Protein AF-A0A1H3H3Q0-F1 (afdb_monomer)

Structure (mmCIF, N/CA/C/O backbone):
data_AF-A0A1H3H3Q0-F1
#
_entry.id   AF-A0A1H3H3Q0-F1
#
loop_
_atom_site.group_PDB
_atom_site.id
_atom_site.type_symbol
_atom_site.label_atom_id
_atom_site.label_alt_id
_atom_site.label_comp_id
_atom_site.label_asym_id
_atom_site.label_entity_id
_atom_site.label_seq_id
_atom_site.pdbx_PDB_ins_code
_atom_site.Cartn_x
_atom_site.Cartn_y
_atom_site.Cartn_z
_atom_s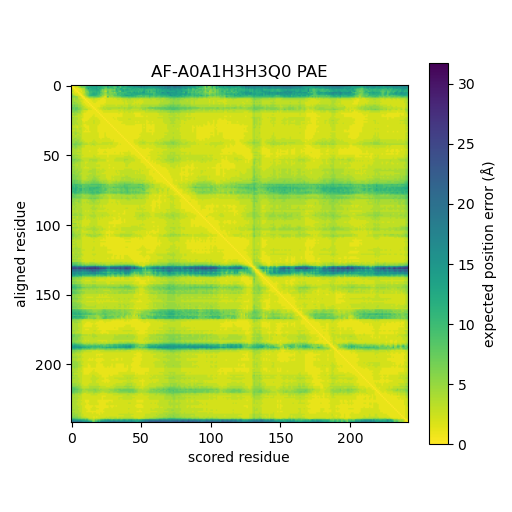ite.occupancy
_atom_site.B_iso_or_equiv
_atom_site.auth_seq_id
_atom_site.auth_comp_id
_atom_site.auth_asym_id
_atom_site.auth_atom_id
_atom_site.pdbx_PDB_model_num
ATOM 1 N N . MET A 1 1 ? 17.854 -5.854 5.608 1.00 72.75 1 MET A N 1
ATOM 2 C CA . MET A 1 1 ? 17.873 -4.456 5.147 1.00 72.75 1 MET A CA 1
ATOM 3 C C . MET A 1 1 ? 19.280 -3.949 4.905 1.00 72.75 1 MET A C 1
ATOM 5 O O . MET A 1 1 ? 20.058 -3.763 5.839 1.00 72.75 1 MET A O 1
ATOM 9 N N . ASN A 1 2 ? 19.584 -3.770 3.626 1.00 76.00 2 ASN A N 1
ATOM 10 C CA . ASN A 1 2 ? 20.819 -3.276 3.040 1.00 76.00 2 ASN A CA 1
ATOM 11 C C . ASN A 1 2 ? 21.152 -1.857 3.534 1.00 76.00 2 ASN A C 1
ATOM 13 O O . ASN A 1 2 ? 20.264 -1.023 3.710 1.00 76.00 2 ASN A O 1
ATOM 17 N N . GLU A 1 3 ? 22.440 -1.571 3.724 1.00 69.38 3 GLU A N 1
ATOM 18 C CA . GLU A 1 3 ? 22.954 -0.273 4.182 1.00 69.38 3 GLU A CA 1
ATOM 19 C C . GLU A 1 3 ? 22.546 0.900 3.277 1.00 69.38 3 GLU A C 1
ATOM 21 O O . GLU A 1 3 ? 22.277 1.989 3.775 1.00 69.38 3 GLU A O 1
ATOM 26 N N . ALA A 1 4 ? 22.420 0.687 1.963 1.00 68.00 4 ALA A N 1
ATOM 27 C CA . ALA A 1 4 ? 21.954 1.731 1.045 1.00 68.00 4 ALA A CA 1
ATOM 28 C C . ALA A 1 4 ? 20.485 2.123 1.296 1.00 68.00 4 ALA A C 1
ATOM 30 O O . ALA A 1 4 ? 20.134 3.300 1.212 1.00 68.00 4 ALA A O 1
ATOM 31 N N . ILE A 1 5 ? 19.639 1.148 1.646 1.00 75.75 5 ILE A N 1
ATOM 32 C CA . ILE A 1 5 ? 18.235 1.387 2.007 1.00 75.75 5 ILE A CA 1
ATOM 33 C C . ILE A 1 5 ? 18.179 2.090 3.360 1.00 75.75 5 ILE A C 1
ATOM 35 O O . ILE A 1 5 ? 17.563 3.141 3.464 1.00 75.75 5 ILE A O 1
ATOM 39 N N . LYS A 1 6 ? 18.913 1.598 4.366 1.00 72.75 6 LYS A N 1
ATOM 40 C CA . LYS A 1 6 ? 18.998 2.255 5.684 1.00 72.75 6 LYS A CA 1
ATOM 41 C C . LYS A 1 6 ? 19.475 3.709 5.610 1.00 72.75 6 LYS A C 1
ATOM 43 O O . LYS A 1 6 ? 19.093 4.518 6.443 1.00 72.75 6 LYS A O 1
ATOM 48 N N . ALA A 1 7 ? 20.330 4.037 4.640 1.00 71.69 7 ALA A N 1
ATOM 49 C CA . ALA A 1 7 ? 20.834 5.393 4.442 1.00 71.69 7 ALA A CA 1
ATOM 50 C C . ALA A 1 7 ? 19.861 6.317 3.686 1.00 71.69 7 ALA A C 1
ATOM 52 O O . ALA A 1 7 ? 20.045 7.532 3.716 1.00 71.69 7 ALA A O 1
ATOM 53 N N . SER A 1 8 ? 18.869 5.763 2.982 1.00 78.19 8 SER A N 1
ATOM 54 C CA . SER A 1 8 ? 17.932 6.516 2.134 1.00 78.19 8 SER A CA 1
ATOM 55 C C . SER A 1 8 ? 16.473 6.433 2.582 1.00 78.19 8 SER A C 1
ATOM 57 O O . SER A 1 8 ? 15.643 7.139 2.018 1.00 78.19 8 SER A O 1
ATOM 59 N N . GLN A 1 9 ? 16.164 5.596 3.572 1.00 87.94 9 GLN A N 1
ATOM 60 C CA . GLN A 1 9 ? 14.830 5.369 4.114 1.00 87.94 9 GLN A CA 1
ATOM 61 C C . GLN A 1 9 ? 14.886 5.340 5.635 1.00 87.94 9 GLN A C 1
ATOM 63 O O . GLN A 1 9 ? 15.624 4.537 6.215 1.00 87.94 9 GLN A O 1
ATOM 68 N N . HIS A 1 10 ? 14.062 6.162 6.276 1.00 93.12 10 HIS A N 1
ATOM 69 C CA . HIS A 1 10 ? 13.761 6.000 7.691 1.00 93.12 10 HIS A CA 1
ATOM 70 C C . HIS A 1 10 ? 12.611 5.015 7.828 1.00 93.12 10 HIS A C 1
ATOM 72 O O . HIS A 1 10 ? 11.573 5.153 7.183 1.00 93.12 10 HIS A O 1
ATOM 78 N N . ILE A 1 11 ? 12.831 4.000 8.656 1.00 94.19 11 ILE A N 1
ATOM 79 C CA . ILE A 1 11 ? 11.862 2.951 8.930 1.00 94.19 11 ILE A CA 1
ATOM 80 C C . ILE A 1 11 ? 11.709 2.844 10.435 1.00 94.19 11 ILE A C 1
ATOM 82 O O . ILE A 1 11 ? 12.682 2.561 11.139 1.00 94.19 11 ILE A O 1
ATOM 86 N N . ASP A 1 12 ? 10.477 3.010 10.894 1.00 96.06 12 ASP A N 1
ATOM 87 C CA . ASP A 1 12 ? 10.095 2.844 12.286 1.00 96.06 12 ASP A CA 1
ATOM 88 C C . ASP A 1 12 ? 9.168 1.639 12.405 1.00 96.06 12 ASP A C 1
ATOM 90 O O . ASP A 1 12 ? 8.209 1.484 11.650 1.00 96.06 12 ASP A O 1
ATOM 94 N N . VAL A 1 13 ? 9.471 0.748 13.348 1.00 96.25 13 VAL A N 1
ATOM 95 C CA . VAL A 1 13 ? 8.660 -0.444 13.605 1.00 96.25 13 VAL A CA 1
ATOM 96 C C . VAL A 1 13 ? 8.112 -0.359 15.017 1.00 96.25 13 VAL A C 1
ATOM 98 O O . VAL A 1 13 ? 8.860 -0.373 15.996 1.00 96.25 13 VAL A O 1
ATOM 101 N N . TYR A 1 14 ? 6.791 -0.313 15.112 1.00 96.75 14 TYR A N 1
ATOM 102 C CA . TYR A 1 14 ? 6.048 -0.283 16.358 1.00 96.75 14 TYR A CA 1
ATOM 103 C C . TYR A 1 14 ? 5.426 -1.650 16.613 1.00 96.75 14 TYR A C 1
ATOM 105 O O . TYR A 1 14 ? 4.973 -2.341 15.698 1.00 96.75 14 TYR A O 1
ATOM 113 N N . ASN A 1 15 ? 5.370 -2.029 17.886 1.00 95.62 15 ASN A N 1
ATOM 114 C CA . ASN A 1 15 ? 4.563 -3.149 18.337 1.00 95.62 15 ASN A CA 1
ATOM 115 C C . ASN A 1 15 ? 3.490 -2.615 19.282 1.00 95.62 15 ASN A C 1
ATOM 117 O O . ASN A 1 15 ? 3.795 -2.231 20.411 1.00 95.62 15 ASN A O 1
ATOM 121 N N . ILE A 1 16 ? 2.247 -2.581 18.808 1.00 93.88 16 ILE A N 1
ATOM 122 C CA . ILE A 1 16 ? 1.102 -2.114 19.587 1.00 93.88 16 ILE A CA 1
ATOM 123 C C . ILE A 1 16 ? 0.229 -3.322 19.903 1.00 93.88 16 ILE A C 1
ATOM 125 O O . ILE A 1 16 ? -0.393 -3.898 19.014 1.00 93.88 16 ILE A O 1
ATOM 129 N N . LEU A 1 17 ? 0.213 -3.738 21.173 1.00 91.19 17 LEU A N 1
ATOM 130 C CA . LEU A 1 17 ? -0.564 -4.893 21.650 1.00 91.19 17 LEU A CA 1
ATOM 131 C C . LEU A 1 17 ? -0.333 -6.179 20.828 1.00 91.19 17 LEU A C 1
ATOM 133 O O . LEU A 1 17 ? -1.251 -6.960 20.588 1.00 91.19 17 LEU A O 1
ATOM 137 N N . GLY A 1 18 ? 0.905 -6.409 20.383 1.00 91.12 18 GLY A N 1
ATOM 138 C CA . GLY A 1 18 ? 1.275 -7.562 19.560 1.00 91.12 18 GLY A CA 1
ATOM 139 C C . GLY A 1 18 ? 1.086 -7.355 18.055 1.00 91.12 18 GLY A C 1
ATOM 140 O O . GLY A 1 18 ? 1.519 -8.210 17.283 1.00 91.12 18 GLY A O 1
ATOM 141 N N . LYS A 1 19 ? 0.488 -6.240 17.614 1.00 95.44 19 LYS A N 1
ATOM 142 C CA . LYS A 1 19 ? 0.394 -5.871 16.196 1.00 95.44 19 LYS A CA 1
ATOM 143 C C . LYS A 1 19 ? 1.679 -5.186 15.744 1.00 95.44 19 LYS A C 1
ATOM 145 O O . LYS A 1 19 ? 2.071 -4.177 16.325 1.00 95.44 19 LYS A O 1
ATOM 150 N N . SER A 1 20 ? 2.305 -5.715 14.694 1.00 97.56 20 SER A N 1
ATOM 151 C CA . SER A 1 20 ? 3.424 -5.044 14.026 1.00 97.56 20 SER A CA 1
ATOM 152 C C . SER A 1 20 ? 2.899 -3.946 13.104 1.00 97.56 20 SER A C 1
ATOM 154 O O . SER A 1 20 ? 2.075 -4.230 12.230 1.00 97.56 20 SER A O 1
ATOM 156 N N . ILE A 1 21 ? 3.392 -2.723 13.294 1.00 98.62 21 ILE A N 1
ATOM 157 C CA . ILE A 1 21 ? 3.105 -1.557 12.453 1.00 98.62 21 ILE A CA 1
ATOM 158 C C . ILE A 1 21 ? 4.442 -1.024 11.949 1.00 98.62 21 ILE A C 1
ATOM 160 O O . ILE A 1 21 ? 5.310 -0.688 12.752 1.00 98.62 21 ILE A O 1
ATOM 164 N N . SER A 1 22 ? 4.640 -0.997 10.636 1.00 98.50 22 SER A N 1
ATOM 165 C CA . SER A 1 22 ? 5.885 -0.531 10.011 1.00 98.50 22 SER A CA 1
ATOM 166 C C . SER A 1 22 ? 5.628 0.747 9.228 1.00 98.50 22 SER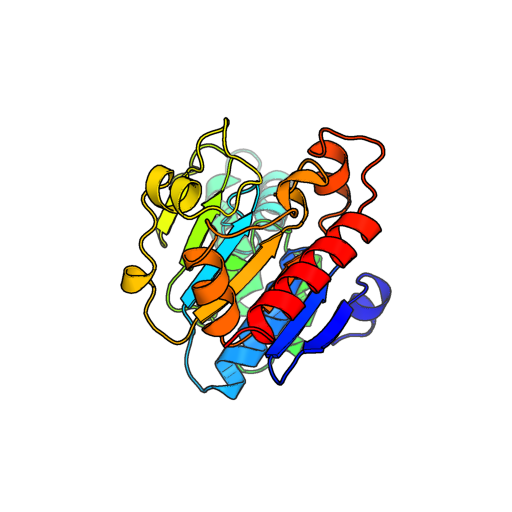 A C 1
ATOM 168 O O . SER A 1 22 ? 4.788 0.753 8.333 1.00 98.50 22 SER A O 1
ATOM 170 N N . VAL A 1 23 ? 6.337 1.816 9.578 1.00 98.56 23 VAL A N 1
ATOM 171 C CA . VAL A 1 23 ? 6.229 3.138 8.957 1.00 98.56 23 VAL A CA 1
ATOM 172 C C . VAL A 1 23 ? 7.493 3.404 8.146 1.00 98.56 23 VAL A C 1
ATOM 174 O O . VAL A 1 23 ? 8.594 3.207 8.660 1.00 98.56 23 VAL A O 1
ATOM 177 N N . MET A 1 24 ? 7.353 3.837 6.894 1.00 97.44 24 MET A N 1
ATOM 178 C CA . MET A 1 24 ? 8.476 4.107 5.986 1.00 97.44 24 MET A CA 1
ATOM 179 C C . MET A 1 24 ? 8.306 5.413 5.210 1.00 97.44 24 MET A C 1
ATOM 181 O O . MET A 1 24 ? 7.190 5.880 4.995 1.00 97.44 24 MET A O 1
ATOM 185 N N . ASP A 1 25 ? 9.423 5.994 4.771 1.00 97.06 25 ASP A N 1
ATOM 186 C CA . ASP A 1 25 ? 9.415 7.256 4.023 1.00 97.06 25 ASP A CA 1
ATOM 187 C C . ASP A 1 25 ? 8.768 7.124 2.636 1.00 97.06 25 ASP A C 1
ATOM 189 O O . ASP A 1 25 ? 7.884 7.910 2.298 1.00 97.06 25 ASP A O 1
ATOM 193 N N . GLU A 1 26 ? 9.203 6.143 1.842 1.00 96.25 26 GLU A N 1
ATOM 194 C CA . GLU A 1 26 ? 8.740 5.925 0.468 1.00 96.25 26 GLU A CA 1
ATOM 195 C C . GLU A 1 26 ? 7.937 4.619 0.375 1.00 96.25 26 GLU A C 1
ATOM 197 O O . GLU A 1 26 ? 8.384 3.556 0.822 1.00 96.25 26 GLU A O 1
ATOM 202 N N . HIS A 1 27 ? 6.747 4.695 -0.221 1.00 97.44 27 HIS A N 1
ATOM 203 C CA . HIS A 1 27 ? 5.752 3.619 -0.211 1.00 97.44 27 HIS A CA 1
ATOM 204 C C . HIS A 1 27 ? 6.231 2.316 -0.840 1.00 97.44 27 HIS A C 1
ATOM 206 O O . HIS A 1 27 ? 5.906 1.232 -0.353 1.00 97.44 27 HIS A O 1
ATOM 212 N N . GLN A 1 28 ? 7.107 2.397 -1.843 1.00 96.94 28 GLN A N 1
ATOM 213 C CA . GLN A 1 28 ? 7.684 1.217 -2.484 1.00 96.94 28 GLN A CA 1
ATOM 214 C C . GLN A 1 28 ? 8.300 0.225 -1.486 1.00 96.94 28 GLN A C 1
ATOM 216 O O . GLN A 1 28 ? 8.254 -0.981 -1.714 1.00 96.94 28 GLN A O 1
ATOM 221 N N . TYR A 1 29 ? 8.851 0.690 -0.358 1.00 97.19 29 TYR A N 1
ATOM 222 C CA . TYR A 1 29 ? 9.502 -0.174 0.634 1.00 97.19 29 TYR A CA 1
ATOM 223 C C . TYR A 1 29 ? 8.533 -0.999 1.489 1.00 97.19 29 TYR A C 1
ATOM 225 O O . TYR A 1 29 ? 8.980 -1.946 2.144 1.00 97.19 29 TYR A O 1
ATOM 233 N N . ALA A 1 30 ? 7.225 -0.740 1.413 1.00 98.19 30 ALA A N 1
ATOM 234 C CA . ALA A 1 30 ? 6.191 -1.557 2.051 1.00 98.19 30 ALA A CA 1
ATOM 235 C C . ALA A 1 30 ? 6.291 -3.039 1.646 1.00 98.19 30 ALA A C 1
ATOM 237 O O . ALA A 1 30 ? 6.127 -3.935 2.479 1.00 98.19 30 ALA A O 1
ATOM 238 N N . ILE A 1 31 ? 6.688 -3.307 0.394 1.00 98.50 31 ILE A N 1
ATOM 239 C CA . ILE A 1 31 ? 6.859 -4.663 -0.146 1.00 98.50 31 ILE A CA 1
ATOM 240 C C . ILE A 1 31 ? 7.821 -5.537 0.666 1.00 98.50 31 ILE A C 1
ATOM 242 O O . ILE A 1 31 ? 7.644 -6.755 0.707 1.00 98.50 31 ILE A O 1
ATOM 246 N N . LEU A 1 32 ? 8.816 -4.950 1.342 1.00 97.56 32 LEU A N 1
ATOM 247 C CA . LEU A 1 32 ? 9.748 -5.705 2.185 1.00 97.56 32 LEU A CA 1
ATOM 248 C C . LEU A 1 32 ? 9.024 -6.341 3.379 1.00 97.56 32 LEU A C 1
ATOM 250 O O . LEU A 1 32 ? 9.296 -7.490 3.730 1.00 97.56 32 LEU A O 1
ATOM 254 N N . PHE A 1 33 ? 8.064 -5.623 3.963 1.00 98.19 33 PHE A N 1
ATOM 255 C CA . PHE A 1 33 ? 7.254 -6.098 5.084 1.00 98.19 33 PHE A CA 1
ATOM 256 C C . PHE A 1 33 ? 6.176 -7.074 4.628 1.00 98.19 33 PHE A C 1
ATOM 258 O O . PHE A 1 33 ? 5.910 -8.058 5.318 1.00 98.19 33 PHE A O 1
ATOM 265 N N . TRP A 1 34 ? 5.597 -6.852 3.448 1.00 98.62 34 TRP A N 1
ATOM 266 C CA . TRP A 1 34 ? 4.631 -7.780 2.861 1.00 98.62 34 TRP A CA 1
ATOM 267 C C . TRP A 1 34 ? 5.285 -9.117 2.514 1.00 98.62 34 TRP A C 1
ATOM 269 O O . TRP A 1 34 ? 4.750 -10.178 2.837 1.00 98.62 34 TRP A O 1
ATOM 279 N N . GLY A 1 35 ? 6.478 -9.070 1.913 1.00 98.38 35 GLY A N 1
ATOM 280 C CA . GLY A 1 35 ? 7.284 -10.249 1.623 1.00 98.38 35 GLY A CA 1
ATOM 281 C C . GLY A 1 35 ? 7.670 -11.002 2.891 1.00 98.38 35 GLY A C 1
ATOM 282 O O . GLY A 1 35 ? 7.466 -12.212 2.957 1.00 98.38 35 GLY A O 1
ATOM 283 N N . ALA A 1 36 ? 8.143 -10.300 3.926 1.00 98.19 36 ALA A N 1
ATOM 284 C CA . ALA A 1 36 ? 8.438 -10.909 5.223 1.00 98.19 36 ALA A CA 1
ATOM 285 C C . ALA A 1 36 ? 7.206 -11.600 5.830 1.00 98.19 36 ALA A C 1
ATOM 287 O O . ALA A 1 36 ? 7.282 -12.774 6.184 1.00 98.19 36 ALA A O 1
ATOM 288 N N . ALA A 1 37 ? 6.051 -10.925 5.860 1.00 98.25 37 ALA A N 1
ATOM 289 C CA . ALA A 1 37 ? 4.811 -11.495 6.386 1.00 98.25 37 ALA A CA 1
ATOM 290 C C . ALA A 1 37 ? 4.368 -12.757 5.621 1.00 98.25 37 ALA A C 1
ATOM 292 O O . ALA A 1 37 ? 3.963 -13.746 6.234 1.00 98.25 37 ALA A O 1
ATOM 293 N N . ALA A 1 38 ? 4.474 -12.753 4.289 1.00 98.50 38 ALA A N 1
ATOM 294 C CA . ALA A 1 38 ? 4.131 -13.906 3.457 1.00 98.50 38 ALA A CA 1
ATOM 295 C C . ALA A 1 38 ? 5.074 -15.096 3.675 1.00 98.50 38 ALA A C 1
ATOM 297 O O . ALA A 1 38 ? 4.627 -16.248 3.710 1.00 98.50 38 ALA A O 1
ATOM 298 N N . LEU A 1 39 ? 6.373 -14.830 3.828 1.00 98.19 39 LEU A N 1
ATOM 299 C CA . LEU A 1 39 ? 7.380 -15.857 4.089 1.00 98.19 39 LEU A CA 1
ATOM 300 C C . LEU A 1 39 ? 7.220 -16.458 5.488 1.00 98.19 39 LEU A C 1
ATOM 302 O O . LEU A 1 39 ? 7.196 -17.683 5.609 1.00 98.19 39 LEU A O 1
ATOM 306 N N . ASP A 1 40 ? 7.025 -15.626 6.512 1.00 97.56 40 ASP A N 1
ATOM 307 C CA . ASP A 1 40 ? 6.810 -16.070 7.895 1.00 97.56 40 ASP A CA 1
ATOM 308 C C . ASP A 1 40 ? 5.548 -16.933 8.025 1.00 97.56 40 ASP A C 1
ATOM 310 O O . ASP A 1 40 ? 5.539 -17.940 8.737 1.00 97.56 40 ASP A O 1
ATOM 314 N N . LEU A 1 41 ? 4.481 -16.579 7.302 1.00 97.06 41 LEU A N 1
ATOM 315 C CA . LEU A 1 41 ? 3.235 -17.344 7.289 1.00 97.06 41 LEU A CA 1
ATOM 316 C C . LEU A 1 41 ? 3.288 -18.582 6.376 1.00 97.06 41 LEU A C 1
ATOM 318 O O . LEU A 1 41 ? 2.433 -19.466 6.476 1.00 97.06 41 LEU A O 1
ATOM 322 N N . GLY A 1 42 ? 4.263 -18.647 5.466 1.00 97.62 42 GLY A N 1
ATOM 323 C CA . GLY A 1 42 ? 4.411 -19.713 4.473 1.00 97.62 42 GLY A CA 1
ATOM 324 C C . GLY A 1 42 ? 3.361 -19.698 3.354 1.00 97.62 42 GLY A C 1
ATOM 325 O O . GLY A 1 42 ? 3.220 -20.690 2.636 1.00 97.62 42 GLY A O 1
ATOM 326 N N . LYS A 1 43 ? 2.604 -18.605 3.192 1.00 97.12 43 LYS A N 1
ATOM 327 C CA . LYS A 1 43 ? 1.585 -18.430 2.141 1.00 97.12 43 LYS A CA 1
ATOM 328 C C . LYS A 1 43 ? 1.377 -16.945 1.811 1.00 97.12 43 LYS A C 1
ATOM 330 O O . LYS A 1 43 ? 1.609 -16.110 2.683 1.00 97.12 43 LYS A O 1
ATOM 335 N N . PRO A 1 44 ? 0.926 -16.611 0.586 1.00 97.81 44 PRO A N 1
ATOM 336 C CA . PRO A 1 44 ? 0.582 -15.234 0.245 1.00 97.81 44 PRO A CA 1
ATOM 337 C C . PRO A 1 44 ? -0.585 -14.700 1.091 1.00 97.81 44 PRO A C 1
ATOM 339 O O . PRO A 1 44 ? -1.390 -15.480 1.613 1.00 97.81 44 PRO A O 1
ATOM 342 N N . LEU A 1 45 ? -0.666 -13.374 1.201 1.00 98.25 45 LEU A N 1
ATOM 343 C CA . LEU A 1 45 ? -1.738 -12.646 1.886 1.00 98.25 45 LEU A CA 1
ATOM 344 C C . LEU A 1 45 ? -2.566 -11.822 0.891 1.00 98.25 45 LEU A C 1
ATOM 346 O O . LEU A 1 45 ? -2.110 -11.532 -0.214 1.00 98.25 45 LEU A O 1
ATOM 350 N N . THR A 1 46 ? -3.762 -11.404 1.293 1.00 98.19 46 THR A N 1
ATOM 351 C CA . THR A 1 46 ? -4.489 -10.335 0.593 1.00 98.19 46 THR A CA 1
ATOM 352 C C . THR A 1 46 ? -3.984 -8.969 1.076 1.00 98.19 46 THR A C 1
ATOM 354 O O . THR A 1 46 ? -3.720 -8.801 2.264 1.00 98.19 46 THR A O 1
ATOM 357 N N . LEU A 1 47 ? -3.841 -7.981 0.196 1.00 98.62 47 LEU A N 1
ATOM 358 C CA . LEU A 1 47 ? -3.559 -6.593 0.590 1.00 98.62 47 LEU A CA 1
ATOM 359 C C . LEU A 1 47 ? -4.855 -5.778 0.603 1.00 98.62 47 LEU A C 1
ATOM 361 O O . LEU A 1 47 ? -5.628 -5.848 -0.344 1.00 98.62 47 LEU A O 1
ATOM 365 N N . ILE A 1 48 ? -5.080 -4.974 1.635 1.00 98.56 48 ILE A N 1
ATOM 366 C CA . ILE A 1 48 ? -6.000 -3.836 1.570 1.00 98.56 48 ILE A CA 1
ATOM 367 C C . ILE A 1 48 ? -5.135 -2.590 1.674 1.00 98.56 48 ILE A C 1
ATOM 369 O O . ILE A 1 48 ? -4.435 -2.447 2.673 1.00 98.56 48 ILE A O 1
ATOM 373 N N . SER A 1 49 ? -5.177 -1.716 0.675 1.00 98.06 49 SER A N 1
ATOM 374 C CA . SER A 1 49 ? -4.441 -0.451 0.694 1.00 98.06 49 SER A CA 1
ATOM 375 C C . SER A 1 49 ? -5.413 0.725 0.602 1.00 98.06 49 SER A C 1
ATOM 377 O O . SER A 1 49 ? -6.393 0.673 -0.149 1.00 98.06 49 SER A O 1
ATOM 379 N N . ILE A 1 50 ? -5.179 1.735 1.439 1.00 98.25 50 ILE A N 1
ATOM 380 C CA . ILE A 1 50 ? -5.913 3.001 1.487 1.00 98.25 50 ILE A CA 1
ATOM 381 C C . ILE A 1 50 ? -4.915 4.106 1.162 1.00 98.25 50 ILE A C 1
ATOM 383 O O . ILE A 1 50 ? -3.959 4.315 1.906 1.00 98.25 50 ILE A O 1
ATOM 387 N N . ASP A 1 51 ? -5.151 4.801 0.060 1.00 97.00 51 ASP A N 1
ATOM 388 C CA . ASP A 1 51 ? -4.177 5.707 -0.542 1.00 97.00 51 ASP A CA 1
ATOM 389 C C . ASP A 1 51 ? -4.911 6.767 -1.369 1.00 97.00 51 ASP A C 1
ATOM 391 O O . ASP A 1 51 ? -6.060 6.586 -1.773 1.00 97.00 51 ASP A O 1
ATOM 395 N N . TYR A 1 52 ? -4.288 7.900 -1.652 1.00 95.62 52 TYR A N 1
ATOM 396 C CA . TYR A 1 52 ? -4.801 8.793 -2.681 1.00 95.62 52 TYR A CA 1
ATOM 397 C C . TYR A 1 52 ? -4.632 8.203 -4.101 1.00 95.62 52 TYR A C 1
ATOM 399 O O . TYR A 1 52 ? -5.532 8.297 -4.952 1.00 95.62 52 TYR A O 1
ATOM 407 N N . HIS A 1 53 ? -3.488 7.578 -4.360 1.00 94.38 53 HIS A N 1
ATOM 408 C CA . HIS A 1 53 ? -3.041 7.018 -5.633 1.00 94.38 53 HIS A CA 1
ATOM 409 C C . HIS A 1 53 ? -3.379 5.521 -5.741 1.00 94.38 53 HIS A C 1
ATOM 411 O O . HIS A 1 53 ? -3.696 4.888 -4.749 1.00 94.38 53 HIS A O 1
ATOM 417 N N . PRO A 1 54 ? -3.421 4.928 -6.948 1.00 92.38 54 PRO A N 1
ATOM 418 C CA . PRO A 1 54 ? -3.746 3.508 -7.113 1.00 92.38 54 PRO A CA 1
ATOM 419 C C . PRO A 1 54 ? -2.541 2.556 -7.006 1.00 92.38 54 PRO A C 1
ATOM 421 O O . PRO A 1 54 ? -2.758 1.350 -6.953 1.00 92.38 54 PRO A O 1
ATOM 424 N N . ASP A 1 55 ? -1.308 3.057 -7.092 1.00 94.12 55 ASP A N 1
ATOM 425 C CA . ASP A 1 55 ? -0.028 2.370 -6.829 1.00 94.12 55 ASP A CA 1
ATOM 426 C C . ASP A 1 55 ? 0.139 0.939 -7.359 1.00 94.12 55 ASP A C 1
ATOM 428 O O . ASP A 1 55 ? 0.672 0.014 -6.741 1.00 94.12 55 ASP A O 1
ATOM 432 N N . THR A 1 56 ? -0.340 0.767 -8.587 1.00 94.19 56 THR A N 1
ATOM 433 C CA . THR A 1 56 ? -0.490 -0.522 -9.270 1.00 94.19 56 THR A CA 1
ATOM 434 C C . THR A 1 56 ? 0.107 -0.507 -10.675 1.00 94.19 56 THR A C 1
ATOM 436 O O . THR A 1 56 ? -0.233 -1.338 -11.517 1.00 94.19 56 THR A O 1
ATOM 439 N N . ASN A 1 57 ? 1.054 0.380 -10.962 1.00 93.25 57 ASN A N 1
ATOM 440 C CA . ASN A 1 57 ? 1.843 0.291 -12.182 1.00 93.25 57 ASN A CA 1
ATOM 441 C C . ASN A 1 57 ? 2.589 -1.055 -12.283 1.00 93.25 57 ASN A C 1
ATOM 443 O O . ASN A 1 57 ? 2.867 -1.716 -11.276 1.00 93.25 57 ASN A O 1
ATOM 447 N N . PRO A 1 58 ? 2.882 -1.527 -13.512 1.00 93.56 58 PRO A N 1
ATOM 448 C CA . PRO A 1 58 ? 3.615 -2.773 -13.699 1.00 93.56 58 PRO A CA 1
ATOM 449 C C . PRO A 1 58 ? 4.998 -2.744 -13.022 1.00 93.56 58 PRO A C 1
ATOM 451 O O . PRO A 1 58 ? 5.603 -1.676 -12.926 1.00 93.56 58 PRO A O 1
ATOM 454 N N . PRO A 1 59 ? 5.553 -3.906 -12.629 1.00 95.62 59 PRO A N 1
ATOM 455 C CA . PRO A 1 59 ? 6.856 -3.968 -11.970 1.00 95.62 59 PRO A CA 1
ATOM 456 C C . PRO A 1 59 ? 7.956 -3.261 -12.770 1.00 95.62 59 PRO A C 1
ATOM 458 O O . PRO A 1 59 ? 8.234 -3.637 -13.915 1.00 95.62 59 PRO A O 1
ATOM 461 N N . PHE A 1 60 ? 8.619 -2.282 -12.145 1.00 96.62 60 PHE A N 1
ATOM 462 C CA . PHE A 1 60 ? 9.752 -1.542 -12.715 1.00 96.62 60 PHE A CA 1
ATOM 463 C C . PHE A 1 60 ? 9.437 -0.821 -14.039 1.00 96.62 60 PHE A C 1
ATOM 465 O O . PHE A 1 60 ? 10.331 -0.629 -14.877 1.00 96.62 60 PHE A O 1
ATOM 472 N N . TRP A 1 61 ? 8.171 -0.463 -14.262 1.00 94.62 61 TRP A N 1
ATOM 473 C CA . TRP A 1 61 ? 7.680 0.159 -15.486 1.00 94.62 61 TRP A CA 1
ATOM 474 C C . TRP A 1 61 ? 8.407 1.457 -15.830 1.00 94.62 61 TRP A C 1
ATOM 476 O O . TRP A 1 61 ? 8.859 1.598 -16.967 1.00 94.62 61 TRP A O 1
ATOM 486 N N . MET A 1 62 ? 8.578 2.387 -14.888 1.00 94.94 62 MET A N 1
ATOM 487 C CA . MET A 1 62 ? 9.161 3.702 -15.190 1.00 94.94 62 MET A CA 1
ATOM 488 C C . MET A 1 62 ? 10.618 3.577 -15.636 1.00 94.94 62 MET A C 1
ATOM 490 O O . MET A 1 62 ? 11.028 4.149 -16.650 1.00 94.94 62 MET A O 1
ATOM 494 N N . MET A 1 63 ? 11.412 2.793 -14.906 1.00 96.25 63 MET A N 1
ATOM 495 C CA . MET A 1 63 ? 12.808 2.537 -15.259 1.00 96.25 63 MET A CA 1
ATOM 496 C C . MET A 1 63 ? 12.913 1.810 -16.607 1.00 96.25 63 MET A C 1
ATOM 498 O O . MET A 1 63 ? 13.761 2.160 -17.436 1.00 96.25 63 MET A O 1
ATOM 502 N N . ALA A 1 64 ? 12.036 0.836 -16.860 1.00 95.81 64 ALA A N 1
ATOM 503 C CA . ALA A 1 64 ? 11.968 0.136 -18.136 1.00 95.81 64 ALA A CA 1
ATOM 504 C C . ALA A 1 64 ? 11.585 1.073 -19.293 1.00 95.81 64 ALA A C 1
ATOM 506 O O . ALA A 1 64 ? 12.239 1.046 -20.335 1.00 95.81 64 ALA A O 1
ATOM 507 N N . TYR A 1 65 ? 10.591 1.941 -19.102 1.00 94.62 65 TYR A N 1
ATOM 508 C CA . TYR A 1 65 ? 10.152 2.933 -20.081 1.00 94.62 65 TYR A CA 1
ATOM 509 C C . TYR A 1 65 ? 11.272 3.917 -20.427 1.00 94.62 65 TYR A C 1
ATOM 511 O O . TYR A 1 65 ? 11.595 4.099 -21.600 1.00 94.62 65 TYR A O 1
ATOM 519 N N . GLN A 1 66 ? 11.942 4.485 -19.421 1.00 94.94 66 GLN A N 1
ATOM 520 C CA . GLN A 1 66 ? 13.068 5.403 -19.629 1.00 94.94 66 GLN A CA 1
ATOM 521 C C . GLN A 1 66 ? 14.203 4.753 -20.431 1.00 94.94 66 GLN A C 1
ATOM 523 O O . GLN A 1 66 ? 14.762 5.374 -21.338 1.00 94.94 66 GLN A O 1
ATOM 528 N N . ARG A 1 67 ? 14.532 3.489 -20.137 1.00 95.12 67 ARG A N 1
ATOM 529 C CA . ARG A 1 67 ? 15.541 2.730 -20.893 1.00 95.12 67 ARG A CA 1
ATOM 530 C C . ARG A 1 67 ? 15.096 2.433 -22.318 1.00 95.12 67 ARG A C 1
ATOM 532 O O . ARG A 1 67 ? 15.902 2.559 -23.236 1.00 95.12 67 ARG A O 1
ATOM 539 N N . ALA A 1 68 ? 13.839 2.047 -22.500 1.00 95.25 68 ALA A N 1
ATOM 540 C CA . ALA A 1 68 ? 13.275 1.740 -23.804 1.00 95.25 68 ALA A CA 1
ATOM 541 C C . ALA A 1 68 ? 13.296 2.971 -24.722 1.00 95.25 68 ALA A C 1
ATOM 543 O O . ALA A 1 68 ? 13.824 2.889 -25.829 1.00 95.25 68 ALA A O 1
ATOM 544 N N . VAL A 1 69 ? 12.841 4.126 -24.223 1.00 94.56 69 VAL A N 1
ATOM 545 C CA . VAL A 1 69 ? 12.891 5.408 -24.944 1.00 94.56 69 VAL A CA 1
ATOM 546 C C . VAL A 1 69 ? 14.327 5.812 -25.280 1.00 94.56 69 VAL A C 1
ATOM 548 O O . VAL A 1 69 ? 14.580 6.312 -26.370 1.00 94.56 69 VAL A O 1
ATOM 551 N N . ALA A 1 70 ? 15.291 5.576 -24.386 1.00 95.44 70 ALA A N 1
ATOM 552 C CA . ALA A 1 70 ? 16.695 5.884 -24.660 1.00 95.44 70 ALA A CA 1
ATOM 553 C C . ALA A 1 70 ? 17.323 4.997 -25.756 1.00 95.44 70 ALA A C 1
ATOM 555 O O . ALA A 1 70 ? 18.308 5.403 -26.371 1.00 95.44 70 ALA A O 1
ATOM 556 N N . ILE A 1 71 ? 16.783 3.794 -25.985 1.00 93.56 71 ILE A N 1
ATOM 557 C CA . ILE A 1 71 ? 17.257 2.853 -27.010 1.00 93.56 71 ILE A CA 1
ATOM 558 C C . ILE A 1 71 ? 16.575 3.118 -28.351 1.00 93.56 71 ILE A C 1
ATOM 560 O O . ILE A 1 71 ? 17.253 3.285 -29.363 1.00 93.56 71 ILE A O 1
ATOM 564 N N . ASP A 1 72 ? 15.245 3.113 -28.359 1.00 91.94 72 ASP A N 1
ATOM 565 C CA . ASP A 1 72 ? 14.423 3.280 -29.554 1.00 91.94 72 ASP A CA 1
ATOM 566 C C . ASP A 1 72 ? 13.061 3.873 -29.149 1.00 91.94 72 ASP A C 1
ATOM 568 O O . ASP A 1 72 ? 12.156 3.128 -28.751 1.00 91.94 72 ASP A O 1
ATOM 572 N N . PRO A 1 73 ? 12.896 5.209 -29.234 1.00 91.75 73 PRO A N 1
ATOM 573 C CA . PRO A 1 73 ? 11.645 5.876 -28.887 1.00 91.75 73 PRO A CA 1
ATOM 574 C C . PRO A 1 73 ? 10.428 5.345 -29.651 1.00 91.75 73 PRO A C 1
ATOM 576 O O . PRO A 1 73 ? 9.338 5.300 -29.090 1.00 91.75 73 PRO A O 1
ATOM 579 N N . GLU A 1 74 ? 10.593 4.925 -30.911 1.00 92.25 74 GLU A N 1
ATOM 580 C CA . GLU A 1 74 ? 9.479 4.463 -31.752 1.00 92.25 74 GLU A CA 1
ATOM 581 C C . GLU A 1 74 ? 8.991 3.064 -31.358 1.00 92.25 74 GLU A C 1
ATOM 583 O O . GLU A 1 74 ? 7.862 2.684 -31.671 1.00 92.25 74 GLU A O 1
ATOM 588 N N . ARG A 1 75 ? 9.831 2.286 -30.666 1.00 89.56 75 ARG A N 1
ATOM 589 C CA . ARG A 1 75 ? 9.522 0.919 -30.218 1.00 89.56 75 ARG A CA 1
ATOM 590 C C . ARG A 1 75 ? 9.470 0.776 -28.704 1.00 89.56 75 ARG A C 1
ATOM 592 O O . ARG A 1 75 ? 9.438 -0.356 -28.218 1.00 89.56 75 ARG A O 1
ATOM 599 N N . ALA A 1 76 ? 9.458 1.886 -27.966 1.00 89.06 76 ALA A N 1
ATOM 600 C CA . ALA A 1 76 ? 9.585 1.874 -26.516 1.00 89.06 76 ALA A CA 1
ATOM 601 C C . ALA A 1 76 ? 8.560 0.935 -25.857 1.00 89.06 76 ALA A C 1
ATOM 603 O O . ALA A 1 76 ? 8.947 0.041 -25.104 1.00 89.06 76 ALA A O 1
ATOM 604 N N . ASP A 1 77 ? 7.287 1.044 -26.246 1.00 86.44 77 ASP A N 1
ATOM 605 C CA . ASP A 1 77 ? 6.180 0.231 -25.723 1.00 86.44 77 ASP A CA 1
ATOM 606 C C . ASP A 1 77 ? 6.412 -1.281 -25.865 1.00 86.44 77 ASP A C 1
ATOM 608 O O . ASP A 1 77 ? 6.093 -2.055 -24.962 1.00 86.44 77 ASP A O 1
ATOM 612 N N . ALA A 1 78 ? 7.027 -1.719 -26.969 1.00 88.62 78 ALA A N 1
ATOM 613 C CA . ALA A 1 78 ? 7.317 -3.132 -27.212 1.00 88.62 78 ALA A CA 1
ATOM 614 C C . ALA A 1 78 ? 8.456 -3.670 -26.326 1.00 88.62 78 ALA A C 1
ATOM 616 O O . ALA A 1 78 ? 8.575 -4.882 -26.135 1.00 88.62 78 ALA A O 1
ATOM 617 N N . LEU A 1 79 ? 9.305 -2.787 -25.794 1.00 91.62 79 LEU A N 1
ATOM 618 C CA . LEU A 1 79 ? 10.480 -3.141 -24.998 1.00 91.62 79 LEU A CA 1
ATOM 619 C C . LEU A 1 79 ? 10.220 -3.081 -23.487 1.00 91.62 79 LEU A C 1
ATOM 621 O O . LEU A 1 79 ? 10.831 -3.862 -22.751 1.00 91.62 79 LEU A O 1
ATOM 625 N N . VAL A 1 80 ? 9.319 -2.200 -23.025 1.00 93.12 80 VAL A N 1
ATOM 626 C CA . VAL A 1 80 ? 9.097 -1.921 -21.591 1.00 93.12 80 VAL A CA 1
ATOM 627 C C . VAL A 1 80 ? 8.857 -3.200 -20.791 1.00 93.12 80 VAL A C 1
ATOM 629 O O . VAL A 1 80 ? 9.582 -3.477 -19.835 1.00 93.12 80 VAL A O 1
ATOM 632 N N . ALA A 1 81 ? 7.897 -4.027 -21.213 1.00 89.25 81 ALA A N 1
ATOM 633 C CA . ALA A 1 81 ? 7.537 -5.241 -20.480 1.00 89.25 81 ALA A CA 1
ATOM 634 C C . ALA A 1 81 ? 8.727 -6.208 -20.334 1.00 89.25 81 ALA A C 1
ATOM 636 O O . ALA A 1 81 ? 8.979 -6.739 -19.254 1.00 89.25 81 ALA A O 1
ATOM 637 N N . SER A 1 82 ? 9.512 -6.402 -21.400 1.00 92.69 82 SER A N 1
ATOM 638 C CA . SER A 1 82 ? 10.691 -7.277 -21.360 1.00 92.69 82 SER A CA 1
ATOM 639 C C . SER A 1 82 ? 11.781 -6.739 -20.431 1.00 92.69 82 SER A C 1
ATOM 641 O O . SER A 1 82 ? 12.466 -7.519 -19.763 1.00 92.69 82 SER A O 1
ATOM 643 N N . MET A 1 83 ? 11.975 -5.420 -20.393 1.00 94.94 83 MET A N 1
ATOM 644 C CA . MET A 1 83 ? 12.981 -4.786 -19.541 1.00 94.94 83 MET A CA 1
ATOM 645 C C . MET A 1 83 ? 12.598 -4.857 -18.061 1.00 94.94 83 MET A C 1
ATOM 647 O O . MET A 1 83 ? 13.446 -5.234 -17.251 1.00 94.94 83 MET A O 1
ATOM 651 N N . GLY A 1 84 ? 11.334 -4.583 -17.720 1.00 95.31 84 GLY A N 1
ATOM 652 C CA . GLY A 1 84 ? 10.822 -4.739 -16.353 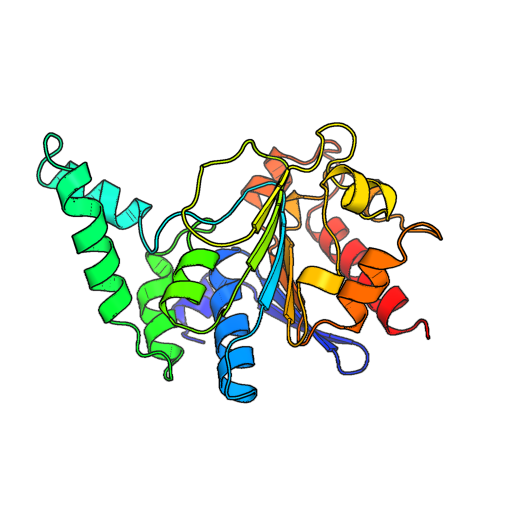1.00 95.31 84 GLY A CA 1
ATOM 653 C C . GLY A 1 84 ? 10.938 -6.187 -15.868 1.00 95.31 84 GLY A C 1
ATOM 654 O O . GLY A 1 84 ? 11.543 -6.454 -14.828 1.00 95.31 84 GLY A O 1
ATOM 655 N N . ASN A 1 85 ? 10.512 -7.147 -16.699 1.00 94.88 85 ASN A N 1
ATOM 656 C CA . ASN A 1 85 ? 10.626 -8.582 -16.406 1.00 94.88 85 ASN A CA 1
ATOM 657 C C . ASN A 1 85 ? 12.076 -9.042 -16.187 1.00 94.88 85 ASN A C 1
ATOM 659 O O . ASN A 1 85 ? 12.327 -9.944 -15.392 1.00 94.88 85 ASN A O 1
ATOM 663 N N . THR A 1 86 ? 13.046 -8.414 -16.858 1.00 96.12 86 THR A N 1
ATOM 664 C CA . THR A 1 86 ? 14.473 -8.730 -16.672 1.00 96.12 86 THR A CA 1
ATOM 665 C C . THR A 1 86 ? 14.969 -8.355 -15.276 1.00 96.12 86 THR A C 1
ATOM 667 O O . THR A 1 86 ? 15.882 -9.002 -14.761 1.00 96.12 86 THR A O 1
ATOM 670 N N . VAL A 1 87 ? 14.410 -7.309 -14.663 1.00 97.06 87 VAL A N 1
ATOM 671 C CA . VAL A 1 87 ? 14.745 -6.925 -13.285 1.00 97.06 87 VAL A CA 1
ATOM 672 C C . VAL A 1 87 ? 13.981 -7.784 -12.291 1.00 97.06 87 VAL A C 1
ATOM 674 O O . VAL A 1 87 ? 14.608 -8.338 -11.392 1.00 97.06 87 VAL A O 1
ATOM 677 N N . LEU A 1 88 ? 12.682 -7.991 -12.518 1.00 97.25 88 LEU A N 1
ATOM 678 C CA . LEU A 1 88 ? 11.848 -8.879 -11.706 1.00 97.25 88 LEU A CA 1
ATOM 679 C C . LEU A 1 88 ? 12.454 -10.290 -11.585 1.00 97.25 88 LEU A C 1
ATOM 681 O O . LEU A 1 88 ? 12.540 -10.829 -10.489 1.00 97.25 88 LEU A O 1
ATOM 685 N N . ALA A 1 89 ? 12.974 -10.856 -12.680 1.00 97.31 89 ALA A N 1
ATOM 686 C CA . ALA A 1 89 ? 13.595 -12.186 -12.700 1.00 97.31 89 ALA A CA 1
ATOM 687 C C . ALA A 1 89 ? 14.892 -12.312 -11.872 1.00 97.31 89 ALA A C 1
ATOM 689 O O . ALA A 1 89 ? 15.392 -13.421 -11.683 1.00 97.31 89 ALA A O 1
ATOM 690 N N . ARG A 1 90 ? 15.473 -11.200 -11.400 1.00 97.44 90 ARG A N 1
ATOM 691 C CA . ARG A 1 90 ? 16.644 -11.211 -10.500 1.00 97.44 90 ARG A CA 1
ATOM 692 C C . ARG A 1 90 ? 16.252 -11.418 -9.042 1.00 97.44 90 ARG A C 1
ATOM 694 O O . ARG A 1 90 ? 17.121 -11.728 -8.229 1.00 97.44 90 ARG A O 1
ATOM 701 N N . ILE A 1 91 ? 14.975 -11.229 -8.726 1.00 98.31 91 ILE A N 1
ATOM 702 C CA . ILE A 1 91 ? 14.446 -11.348 -7.378 1.00 98.31 91 ILE A CA 1
ATOM 703 C C . ILE A 1 91 ? 14.131 -12.818 -7.121 1.00 98.31 91 ILE A C 1
ATOM 705 O O . ILE A 1 91 ? 13.373 -13.460 -7.846 1.00 98.31 91 ILE A O 1
ATOM 709 N N . GLN A 1 92 ? 14.733 -13.351 -6.071 1.00 97.69 92 GLN A N 1
ATOM 710 C CA . GLN A 1 92 ? 14.432 -14.664 -5.529 1.00 97.69 92 GLN A CA 1
ATOM 711 C C . GLN A 1 92 ? 13.449 -14.459 -4.382 1.00 97.69 92 GLN A C 1
ATOM 713 O O . GLN A 1 92 ? 13.787 -13.827 -3.383 1.00 97.69 92 GLN A O 1
ATOM 718 N N . ARG A 1 93 ? 12.232 -14.984 -4.534 1.00 96.19 93 ARG A N 1
ATOM 719 C CA . ARG A 1 93 ? 11.113 -14.770 -3.607 1.00 96.19 93 ARG A CA 1
ATOM 720 C C . ARG A 1 93 ? 11.488 -15.027 -2.146 1.00 96.19 93 ARG A C 1
ATOM 722 O O . ARG A 1 93 ? 11.127 -14.241 -1.277 1.00 96.19 93 ARG A O 1
ATOM 729 N N . GLU A 1 94 ? 12.219 -16.102 -1.880 1.00 96.88 94 GLU A N 1
ATOM 730 C CA . GLU A 1 94 ? 12.615 -16.538 -0.538 1.00 96.88 94 GLU A CA 1
ATOM 731 C C . GLU A 1 94 ? 13.807 -15.748 0.032 1.00 96.88 94 GLU A C 1
ATOM 733 O O . GLU A 1 94 ? 14.189 -15.949 1.182 1.00 96.88 94 GLU A O 1
ATOM 738 N N . ASN A 1 95 ? 14.405 -14.850 -0.755 1.00 96.25 95 ASN A N 1
ATOM 739 C CA . ASN A 1 95 ? 15.552 -14.042 -0.367 1.00 96.25 95 ASN A CA 1
ATOM 740 C C . ASN A 1 95 ? 15.231 -12.547 -0.502 1.00 96.25 95 ASN A C 1
ATOM 742 O O . ASN A 1 95 ? 15.466 -11.941 -1.551 1.00 96.25 95 ASN A O 1
ATOM 746 N N . LEU A 1 96 ? 14.759 -11.931 0.585 1.00 95.25 96 LEU A N 1
ATOM 747 C CA . LEU A 1 96 ? 14.442 -10.499 0.612 1.00 95.25 96 LEU A CA 1
ATOM 748 C C . LEU A 1 96 ? 15.650 -9.603 0.292 1.00 95.25 96 LEU A C 1
ATOM 750 O O . LEU A 1 96 ? 15.459 -8.519 -0.247 1.00 95.25 96 LEU A O 1
ATOM 754 N N . GLU A 1 97 ? 16.894 -10.051 0.500 1.00 95.44 97 GLU A N 1
ATOM 755 C CA . GLU A 1 97 ? 18.076 -9.269 0.099 1.00 95.44 97 GLU A CA 1
ATOM 756 C C . GLU A 1 97 ? 18.162 -9.096 -1.426 1.00 95.44 97 GLU A C 1
ATOM 758 O O . GLU A 1 97 ? 18.666 -8.085 -1.917 1.00 95.44 97 GLU A O 1
ATOM 763 N N . SER A 1 98 ? 17.636 -10.054 -2.198 1.00 96.94 98 SER A N 1
ATOM 764 C CA . SER A 1 98 ? 17.573 -9.947 -3.661 1.00 96.94 98 SER A CA 1
ATOM 765 C C . SER A 1 98 ? 16.535 -8.924 -4.136 1.00 96.94 98 SER A C 1
ATOM 767 O O . SER A 1 98 ? 16.752 -8.271 -5.157 1.00 96.94 98 SER A O 1
ATOM 769 N N . LEU A 1 99 ? 15.448 -8.744 -3.376 1.00 96.69 99 LEU A N 1
ATOM 770 C CA . LEU A 1 99 ? 14.463 -7.683 -3.587 1.00 96.69 99 LEU A CA 1
ATOM 771 C C . LEU A 1 99 ? 15.065 -6.325 -3.217 1.00 96.69 99 LEU A C 1
ATOM 773 O O . LEU A 1 99 ? 15.066 -5.409 -4.036 1.00 96.69 99 LEU A O 1
ATOM 777 N N . GLU A 1 100 ? 15.675 -6.224 -2.034 1.00 95.38 100 GLU A N 1
ATOM 778 C CA . GLU A 1 100 ? 16.387 -5.024 -1.578 1.00 95.38 100 GLU A CA 1
ATOM 779 C C . GLU A 1 100 ? 17.422 -4.536 -2.607 1.00 95.38 100 GLU A C 1
ATOM 781 O O . GLU A 1 100 ? 17.550 -3.335 -2.843 1.00 95.38 100 GLU A O 1
ATOM 786 N N . ALA A 1 101 ? 18.129 -5.456 -3.271 1.00 94.81 101 ALA A N 1
ATOM 787 C CA . ALA A 1 101 ? 19.145 -5.137 -4.273 1.00 94.81 101 ALA A CA 1
ATOM 788 C C . ALA A 1 101 ? 18.609 -4.422 -5.530 1.00 94.81 101 ALA A C 1
ATOM 790 O O . ALA A 1 101 ? 19.403 -3.835 -6.269 1.00 94.81 101 ALA A O 1
ATOM 791 N N . VAL A 1 102 ? 17.299 -4.465 -5.793 1.00 94.88 102 VAL A N 1
ATOM 792 C CA . VAL A 1 102 ? 16.676 -3.826 -6.966 1.00 94.88 102 VAL A CA 1
ATOM 793 C C . VAL A 1 102 ? 15.713 -2.692 -6.611 1.00 94.88 102 VAL A C 1
ATOM 795 O O . VAL A 1 102 ? 15.239 -2.010 -7.517 1.00 94.88 102 VAL A O 1
ATOM 798 N N . MET A 1 103 ? 15.463 -2.440 -5.321 1.00 93.00 103 MET A N 1
ATOM 799 C CA . MET A 1 103 ? 14.497 -1.435 -4.846 1.00 93.00 103 MET A CA 1
ATOM 800 C C . MET A 1 103 ? 14.767 -0.014 -5.353 1.00 93.00 103 MET A C 1
ATOM 802 O O . MET A 1 103 ? 13.832 0.748 -5.552 1.00 93.00 103 MET A O 1
ATOM 806 N N . THR A 1 104 ? 16.023 0.348 -5.626 1.00 91.19 104 THR A N 1
ATOM 807 C CA . THR A 1 104 ? 16.379 1.675 -6.170 1.00 91.19 104 THR A CA 1
ATOM 808 C C . THR A 1 104 ? 15.908 1.900 -7.610 1.00 91.19 104 THR A C 1
ATOM 810 O O . THR A 1 104 ? 16.041 3.003 -8.138 1.00 91.19 104 THR A O 1
ATOM 813 N N . HIS A 1 105 ? 15.397 0.861 -8.272 1.00 94.31 105 HIS A N 1
ATOM 814 C CA . HIS A 1 105 ? 14.780 0.941 -9.593 1.00 94.31 105 HIS A CA 1
ATOM 815 C C . HIS A 1 105 ? 13.252 0.905 -9.558 1.00 94.31 105 HIS A C 1
ATOM 817 O O . HIS A 1 105 ? 12.651 1.057 -10.619 1.00 94.31 105 HIS A O 1
ATOM 823 N N . MET A 1 106 ? 12.661 0.646 -8.390 1.00 96.06 106 MET A N 1
ATOM 824 C CA . MET A 1 106 ? 11.218 0.620 -8.186 1.00 96.06 106 MET A CA 1
ATOM 825 C C . MET A 1 106 ? 10.745 2.015 -7.784 1.00 96.06 106 MET A C 1
ATOM 827 O O . MET A 1 106 ? 11.429 2.681 -7.005 1.00 96.06 106 MET A O 1
ATOM 831 N N . ASN A 1 107 ? 9.597 2.433 -8.303 1.00 95.19 107 ASN A N 1
ATOM 832 C CA . ASN A 1 107 ? 8.885 3.626 -7.853 1.00 95.19 107 ASN A CA 1
ATOM 833 C C . ASN A 1 107 ? 7.758 3.276 -6.866 1.00 95.19 107 ASN A C 1
ATOM 835 O O . ASN A 1 107 ? 7.298 2.135 -6.825 1.00 95.19 107 ASN A O 1
ATOM 839 N N . ASN A 1 108 ? 7.277 4.288 -6.134 1.00 93.81 108 ASN A N 1
ATOM 840 C CA . ASN A 1 108 ? 6.162 4.194 -5.179 1.00 93.81 108 ASN A CA 1
ATOM 841 C C . ASN A 1 108 ? 4.836 3.718 -5.768 1.00 93.81 108 ASN A C 1
ATOM 843 O O . ASN A 1 108 ? 3.932 3.470 -5.001 1.00 93.81 108 ASN A O 1
ATOM 847 N N . ASP A 1 109 ? 4.708 3.592 -7.084 1.00 93.62 109 ASP A N 1
ATOM 848 C CA . ASP A 1 109 ? 3.490 3.140 -7.739 1.00 93.62 109 ASP A CA 1
ATOM 849 C C . ASP A 1 109 ? 3.600 1.714 -8.305 1.00 93.62 109 ASP A C 1
ATOM 851 O O . ASP A 1 109 ? 2.716 1.287 -9.038 1.00 93.62 109 ASP A O 1
ATOM 855 N N . GLU A 1 110 ? 4.668 0.961 -8.017 1.00 96.12 110 GLU A N 1
ATOM 856 C CA . GLU A 1 110 ? 4.978 -0.330 -8.669 1.00 96.12 110 GLU A CA 1
ATOM 857 C C . GLU A 1 110 ? 4.989 -1.539 -7.706 1.00 96.12 110 GLU A C 1
ATOM 859 O O . GLU A 1 110 ? 5.064 -2.702 -8.131 1.00 96.12 110 GLU A O 1
ATOM 864 N N . GLN A 1 111 ? 4.930 -1.299 -6.398 1.00 97.75 111 GLN A N 1
ATOM 865 C CA . GLN A 1 111 ? 5.112 -2.278 -5.323 1.00 97.75 111 GLN A CA 1
ATOM 866 C C . GLN A 1 111 ? 3.994 -3.311 -5.249 1.00 97.75 111 GLN A C 1
ATOM 868 O O . GLN A 1 111 ? 4.293 -4.492 -5.066 1.00 97.75 111 GLN A O 1
ATOM 873 N N . ILE A 1 112 ? 2.726 -2.925 -5.437 1.00 97.56 112 ILE A N 1
ATOM 874 C CA . ILE A 1 112 ? 1.589 -3.852 -5.305 1.00 97.56 112 ILE A CA 1
ATOM 875 C C . ILE A 1 112 ? 1.682 -4.937 -6.377 1.00 97.56 112 ILE A C 1
ATOM 877 O O . ILE A 1 112 ? 1.702 -6.133 -6.075 1.00 97.56 112 ILE A O 1
ATOM 881 N N . ASN A 1 113 ? 1.834 -4.536 -7.639 1.00 96.50 113 ASN A N 1
ATOM 882 C CA . ASN A 1 113 ? 1.944 -5.498 -8.732 1.00 96.50 113 ASN A CA 1
ATOM 883 C C . ASN A 1 113 ? 3.286 -6.238 -8.744 1.00 96.50 113 ASN A C 1
ATOM 885 O O . ASN A 1 113 ? 3.338 -7.386 -9.195 1.00 96.50 113 ASN A O 1
ATOM 889 N N . THR A 1 114 ? 4.352 -5.661 -8.180 1.00 97.81 114 THR A N 1
ATOM 890 C CA . THR A 1 114 ? 5.586 -6.420 -7.927 1.00 97.81 114 THR A CA 1
ATOM 891 C C . THR A 1 114 ? 5.362 -7.508 -6.876 1.00 97.81 114 THR A C 1
ATOM 893 O O . THR A 1 114 ? 5.766 -8.651 -7.083 1.00 97.81 114 THR A O 1
ATOM 896 N N . ALA A 1 115 ? 4.657 -7.209 -5.785 1.00 98.44 115 ALA A N 1
ATOM 897 C CA . ALA A 1 115 ? 4.357 -8.169 -4.727 1.00 98.44 115 ALA A CA 1
ATOM 898 C C . ALA A 1 115 ? 3.430 -9.303 -5.202 1.00 98.44 115 ALA A C 1
ATOM 900 O O . ALA A 1 115 ? 3.642 -10.464 -4.834 1.00 98.44 115 ALA A O 1
ATOM 901 N N . MET A 1 116 ? 2.459 -8.992 -6.070 1.00 97.94 116 MET A N 1
ATOM 902 C CA . MET A 1 116 ? 1.637 -9.988 -6.772 1.00 97.94 116 MET A CA 1
ATOM 903 C C . MET A 1 116 ? 2.501 -10.898 -7.654 1.00 97.94 116 MET A C 1
ATOM 905 O O . MET A 1 116 ? 2.400 -12.121 -7.577 1.00 97.94 116 MET A O 1
ATOM 909 N N . ALA A 1 117 ? 3.398 -10.322 -8.462 1.00 97.25 117 ALA A N 1
ATOM 910 C CA . ALA A 1 117 ? 4.252 -11.088 -9.369 1.00 97.25 117 ALA A CA 1
ATOM 911 C C . ALA A 1 117 ? 5.262 -11.992 -8.636 1.00 97.25 117 ALA A C 1
ATOM 913 O O . ALA A 1 117 ? 5.605 -13.066 -9.130 1.00 97.25 117 ALA A O 1
ATOM 914 N N . LEU A 1 118 ? 5.707 -11.586 -7.444 1.00 98.06 118 LEU A N 1
ATOM 915 C CA . LEU A 1 118 ? 6.571 -12.381 -6.565 1.00 98.06 118 LEU A CA 1
ATOM 916 C C . LEU A 1 118 ? 5.796 -13.401 -5.713 1.00 98.06 118 LEU A C 1
ATOM 918 O O . LEU A 1 118 ? 6.407 -14.202 -5.005 1.00 98.06 118 LEU A O 1
ATOM 922 N N . GLY A 1 119 ? 4.460 -13.398 -5.764 1.00 97.69 119 GLY A N 1
ATOM 923 C CA . GLY A 1 119 ? 3.620 -14.298 -4.975 1.00 97.69 119 GLY A CA 1
ATOM 924 C C . GLY A 1 119 ? 3.700 -14.042 -3.468 1.00 97.69 119 GLY A C 1
ATOM 925 O O . GLY A 1 119 ? 3.575 -14.983 -2.677 1.00 97.69 119 GLY A O 1
ATOM 926 N N . TYR A 1 120 ? 3.965 -12.800 -3.059 1.00 98.62 120 TYR A N 1
ATOM 927 C CA . TYR A 1 120 ? 3.763 -12.353 -1.676 1.00 98.62 120 TYR A CA 1
ATOM 928 C C . TYR A 1 120 ? 2.295 -12.028 -1.421 1.00 98.62 120 TYR A C 1
ATOM 930 O O . TYR A 1 120 ? 1.780 -12.301 -0.338 1.00 98.62 120 TYR A O 1
ATOM 938 N N . LEU A 1 121 ? 1.619 -11.513 -2.449 1.00 98.25 121 LEU A N 1
ATOM 939 C CA . LEU A 1 121 ? 0.192 -11.244 -2.431 1.00 98.25 121 LEU A CA 1
ATOM 940 C C . LEU A 1 121 ? -0.558 -12.246 -3.310 1.00 98.25 121 LEU A C 1
ATOM 942 O O . LEU A 1 121 ? -0.069 -12.646 -4.369 1.00 98.25 121 LEU A O 1
ATOM 946 N N . SER A 1 122 ? -1.734 -12.670 -2.854 1.00 96.56 122 SER A N 1
ATOM 947 C CA . SER A 1 122 ? -2.669 -13.490 -3.636 1.00 96.56 122 SER A CA 1
ATOM 948 C C . SER A 1 122 ? -3.756 -12.654 -4.296 1.00 96.56 122 SER A C 1
ATOM 950 O O . SER A 1 122 ? -4.278 -13.059 -5.331 1.00 96.56 122 S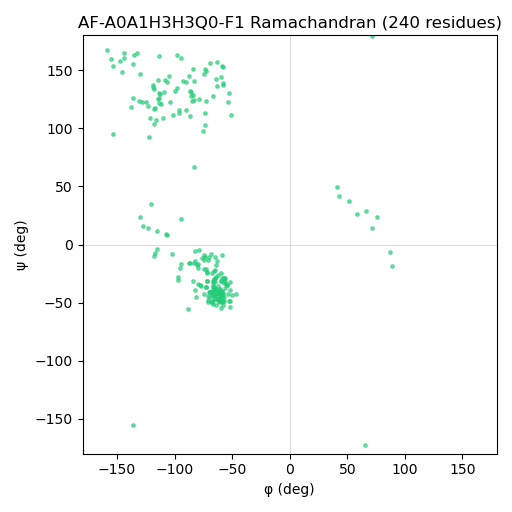ER A O 1
ATOM 952 N N . ASP A 1 123 ? -4.092 -11.520 -3.686 1.00 96.62 123 ASP A N 1
ATOM 953 C CA . ASP A 1 123 ? -5.072 -10.555 -4.168 1.00 96.62 123 ASP A CA 1
ATOM 954 C C . ASP A 1 123 ? -4.819 -9.186 -3.515 1.00 96.62 123 ASP A C 1
ATOM 956 O O . ASP A 1 123 ? -4.065 -9.092 -2.537 1.00 96.62 123 ASP A O 1
ATOM 960 N N . TYR A 1 124 ? -5.446 -8.132 -4.032 1.00 96.94 124 TYR A N 1
ATOM 961 C CA . TYR A 1 124 ? -5.422 -6.813 -3.409 1.00 96.94 124 TYR A CA 1
ATOM 962 C C . TYR A 1 124 ? -6.730 -6.032 -3.604 1.00 96.94 124 TYR A C 1
ATOM 964 O O . TYR A 1 124 ? -7.398 -6.138 -4.634 1.00 96.94 124 TYR A O 1
ATOM 972 N N . HIS A 1 125 ? -7.051 -5.200 -2.616 1.00 96.81 125 HIS A N 1
ATOM 973 C CA . HIS A 1 125 ? -8.169 -4.266 -2.587 1.00 96.81 125 HIS A CA 1
ATOM 974 C C . HIS A 1 125 ? -7.622 -2.851 -2.395 1.00 96.81 125 HIS A C 1
ATOM 976 O O . HIS A 1 125 ? -7.133 -2.513 -1.320 1.00 96.81 125 HIS A O 1
ATOM 982 N N . MET A 1 126 ? -7.695 -2.044 -3.448 1.00 95.62 126 MET A N 1
ATOM 983 C CA . MET A 1 126 ? -7.187 -0.678 -3.497 1.00 95.62 126 MET A CA 1
ATOM 984 C C . MET A 1 126 ? -8.335 0.312 -3.322 1.00 95.62 126 MET A C 1
ATOM 986 O O . MET A 1 126 ? -9.189 0.411 -4.205 1.00 95.62 126 MET A O 1
ATOM 990 N N . LEU A 1 127 ? -8.377 1.021 -2.197 1.00 96.00 127 LEU A N 1
ATOM 991 C CA . LEU A 1 127 ? -9.274 2.156 -1.993 1.00 96.00 127 LEU A CA 1
ATOM 992 C C . LEU A 1 127 ? -8.508 3.434 -2.310 1.00 96.00 127 LEU A C 1
ATOM 994 O O . LEU A 1 127 ? -7.560 3.758 -1.599 1.00 96.00 127 LEU A O 1
ATOM 998 N N . ASN A 1 128 ? -8.905 4.137 -3.373 1.00 94.38 128 ASN A N 1
ATOM 999 C CA . ASN A 1 128 ? -8.147 5.293 -3.837 1.00 94.38 128 ASN A CA 1
ATOM 1000 C C . ASN A 1 128 ? -8.995 6.444 -4.394 1.00 94.38 128 ASN A C 1
ATOM 1002 O O . ASN A 1 128 ? -10.149 6.257 -4.773 1.00 94.38 128 ASN A O 1
ATOM 1006 N N . ALA A 1 129 ? -8.417 7.647 -4.456 1.00 92.38 129 ALA A N 1
ATOM 1007 C CA . ALA A 1 129 ? -9.101 8.883 -4.862 1.00 92.38 129 ALA A CA 1
ATOM 1008 C C . ALA A 1 129 ? -8.949 9.235 -6.355 1.00 92.38 129 ALA A C 1
ATOM 1010 O O . ALA A 1 129 ? -9.680 10.074 -6.886 1.00 92.38 129 ALA A O 1
ATOM 1011 N N . MET A 1 130 ? -7.983 8.628 -7.046 1.00 87.94 130 MET A N 1
ATOM 1012 C CA . MET A 1 130 ? -7.706 8.899 -8.458 1.00 87.94 130 MET A CA 1
ATOM 1013 C C . MET A 1 130 ? -8.444 7.965 -9.419 1.00 87.94 130 MET A C 1
ATOM 1015 O O . MET A 1 130 ? -8.550 6.759 -9.200 1.00 87.94 130 MET A O 1
ATOM 1019 N N . GLU A 1 131 ? -8.916 8.534 -10.534 1.00 70.50 131 GLU A N 1
ATOM 1020 C CA . GLU A 1 131 ? -9.647 7.787 -11.554 1.00 70.50 131 GLU A CA 1
ATOM 1021 C C . GLU A 1 131 ? -8.819 6.613 -12.099 1.00 70.50 131 GLU A C 1
ATOM 1023 O O . GLU A 1 131 ? -7.620 6.708 -12.365 1.00 70.50 131 GLU A O 1
ATOM 1028 N N . LYS A 1 132 ? -9.516 5.487 -12.245 1.00 60.06 132 LYS A N 1
ATOM 1029 C CA . LYS A 1 132 ? -9.002 4.164 -12.574 1.00 60.06 132 LYS A CA 1
ATOM 1030 C C . LYS A 1 132 ? -8.095 4.175 -13.807 1.00 60.06 132 LYS A C 1
ATOM 1032 O O . LYS A 1 132 ? -8.566 4.234 -14.944 1.00 60.06 132 LYS A O 1
ATOM 1037 N N . HIS A 1 133 ? -6.804 3.938 -13.604 1.00 62.12 133 HIS A N 1
ATOM 1038 C CA . HIS A 1 133 ? -6.069 3.150 -14.585 1.00 62.12 133 HIS A CA 1
ATOM 1039 C C . HIS A 1 133 ? -6.623 1.722 -14.537 1.00 62.12 133 HIS A C 1
ATOM 1041 O O . HIS A 1 133 ? -6.812 1.135 -13.473 1.00 62.12 133 HIS A O 1
ATOM 1047 N N . VAL A 1 134 ? -7.013 1.185 -15.694 1.00 63.41 134 VAL A N 1
ATOM 1048 C CA . VAL A 1 134 ? -7.565 -0.170 -15.763 1.00 63.41 134 VAL A CA 1
ATOM 1049 C C . VAL A 1 134 ? -6.408 -1.147 -15.624 1.00 63.41 134 VAL A C 1
ATOM 1051 O O . VAL A 1 134 ? -5.723 -1.446 -16.600 1.00 63.41 134 VAL A O 1
ATOM 1054 N N . TYR A 1 135 ? -6.203 -1.644 -14.410 1.00 68.31 135 TYR A N 1
ATOM 1055 C CA . TYR A 1 135 ? -5.255 -2.716 -14.156 1.00 68.31 135 TYR A CA 1
ATOM 1056 C C . TYR A 1 135 ? -5.921 -4.086 -14.347 1.00 68.31 135 TYR A C 1
ATOM 1058 O O . TYR A 1 135 ? -7.118 -4.238 -14.090 1.00 68.31 135 TYR A O 1
ATOM 1066 N N . PRO A 1 136 ? -5.177 -5.085 -14.855 1.00 65.62 136 PRO A N 1
ATOM 1067 C CA . PRO A 1 136 ? -5.733 -6.385 -15.234 1.00 65.62 136 PRO A CA 1
ATOM 1068 C C . PRO A 1 13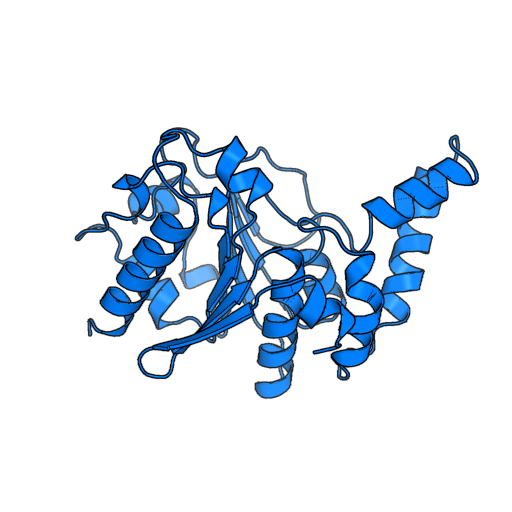6 ? -6.091 -7.290 -14.045 1.00 65.62 136 PRO A C 1
ATOM 1070 O O . PRO A 1 136 ? -6.755 -8.305 -14.240 1.00 65.62 136 PRO A O 1
ATOM 1073 N N . THR A 1 137 ? -5.635 -6.960 -12.838 1.00 81.75 137 THR A N 1
ATOM 1074 C CA . THR A 1 137 ? -5.758 -7.775 -11.621 1.00 81.75 137 THR A CA 1
ATOM 1075 C C . THR A 1 137 ? -6.180 -6.914 -10.435 1.00 81.75 137 THR A C 1
ATOM 1077 O O . THR A 1 137 ? -6.025 -5.696 -10.490 1.00 81.75 137 THR A O 1
ATOM 1080 N 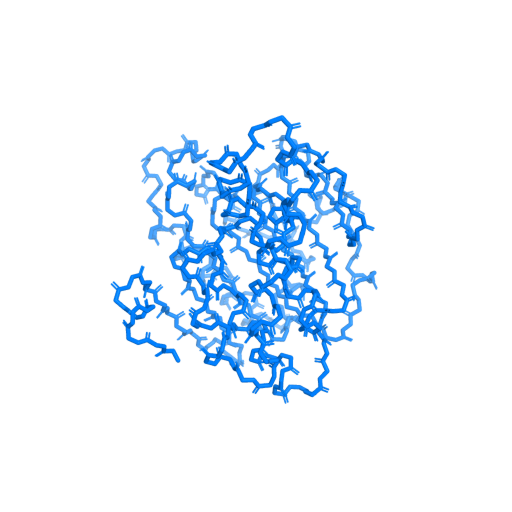N . GLY A 1 138 ? -6.667 -7.555 -9.369 1.00 90.25 138 GLY A N 1
ATOM 1081 C CA . GLY A 1 138 ? -7.089 -6.918 -8.121 1.00 90.25 138 GLY A CA 1
ATOM 1082 C C . GLY A 1 138 ? -8.380 -6.109 -8.219 1.00 90.25 138 GLY A C 1
ATOM 1083 O O . GLY A 1 138 ? -9.019 -6.004 -9.272 1.00 90.25 138 GLY A O 1
ATOM 1084 N N . HIS A 1 139 ? -8.764 -5.538 -7.085 1.00 93.31 139 HIS A N 1
ATOM 1085 C CA . HIS A 1 139 ? -10.008 -4.808 -6.902 1.00 93.31 139 HIS A CA 1
ATOM 1086 C C . HIS A 1 139 ? -9.715 -3.333 -6.638 1.00 93.31 139 HIS A C 1
ATOM 1088 O O . HIS A 1 139 ? -8.962 -3.003 -5.731 1.00 93.31 139 HIS A O 1
ATOM 1094 N N . HIS A 1 140 ? -10.322 -2.447 -7.427 1.00 93.06 140 HIS A N 1
ATOM 1095 C CA . HIS A 1 140 ? -10.172 -0.995 -7.297 1.00 93.06 140 HIS A CA 1
ATOM 1096 C C . HIS A 1 140 ? -11.503 -0.378 -6.893 1.00 93.06 140 HIS A C 1
ATOM 1098 O O . HIS A 1 140 ? -12.505 -0.565 -7.592 1.00 93.06 140 HIS A O 1
ATOM 1104 N N . TYR A 1 141 ? -11.488 0.367 -5.796 1.00 93.75 141 TYR A N 1
ATOM 1105 C CA . TYR A 1 141 ? -12.633 1.038 -5.200 1.00 93.75 141 TYR A CA 1
ATOM 1106 C C . TYR A 1 141 ? -12.360 2.539 -5.230 1.00 93.75 141 TYR A C 1
ATOM 1108 O O . TYR A 1 141 ? -11.561 3.057 -4.452 1.00 93.75 141 TYR A O 1
ATOM 1116 N N . LEU A 1 142 ? -13.013 3.233 -6.163 1.00 93.31 142 LEU A N 1
ATOM 1117 C CA . LEU A 1 142 ? -12.873 4.679 -6.280 1.00 93.31 142 LEU A CA 1
ATOM 1118 C C . LEU A 1 142 ? -13.634 5.347 -5.133 1.00 93.31 142 LEU A C 1
ATOM 1120 O O . LEU A 1 142 ? -14.866 5.289 -5.084 1.00 93.31 142 LEU A O 1
ATOM 1124 N N . VAL A 1 143 ? -12.897 5.986 -4.234 1.00 94.69 143 VAL A N 1
ATOM 1125 C CA . VAL A 1 143 ? -13.447 6.792 -3.147 1.00 94.69 143 VAL A CA 1
ATOM 1126 C C . VAL A 1 143 ? -13.996 8.093 -3.744 1.00 94.69 143 VAL A C 1
ATOM 1128 O O . VAL A 1 143 ? -13.259 8.806 -4.432 1.00 94.69 143 VAL A O 1
ATOM 1131 N N . PRO A 1 144 ? -15.284 8.424 -3.530 1.00 91.50 144 PRO A N 1
ATOM 1132 C CA . PRO A 1 144 ? -15.848 9.673 -4.025 1.00 91.50 144 PRO A CA 1
ATOM 1133 C C . PRO A 1 144 ? -15.090 10.886 -3.478 1.00 91.50 144 PRO A C 1
ATOM 1135 O O . PRO A 1 144 ? -14.730 10.938 -2.305 1.00 91.50 144 PRO A O 1
ATOM 1138 N N . TRP A 1 145 ? -14.860 11.881 -4.338 1.00 89.19 145 TRP A N 1
ATOM 1139 C CA . TRP A 1 145 ? -14.006 13.031 -4.024 1.00 89.19 145 TRP A CA 1
ATOM 1140 C C . TRP A 1 145 ? -14.409 13.786 -2.745 1.00 89.19 145 TRP A C 1
ATOM 1142 O O . TRP A 1 145 ? -13.558 14.297 -2.022 1.00 89.19 145 TRP A O 1
ATOM 1152 N N . ASP A 1 146 ? -15.707 13.872 -2.462 1.00 89.62 146 ASP A N 1
ATOM 1153 C CA . ASP A 1 146 ? -16.262 14.569 -1.302 1.00 89.62 146 ASP A CA 1
ATOM 1154 C C . ASP A 1 146 ? -15.999 13.866 0.037 1.00 89.62 146 ASP A C 1
ATOM 1156 O O . ASP A 1 146 ? -16.159 14.500 1.082 1.00 89.62 146 ASP A O 1
ATOM 1160 N N . VAL A 1 147 ? -15.554 12.606 0.008 1.00 90.88 147 VAL A N 1
ATOM 1161 C CA . VAL A 1 147 ? -15.238 11.793 1.193 1.00 90.88 147 VAL A CA 1
ATOM 1162 C C . VAL A 1 147 ? -13.794 11.268 1.202 1.00 90.88 147 VAL A C 1
ATOM 1164 O O . VAL A 1 147 ? -13.464 10.396 1.998 1.00 90.88 147 VAL A O 1
ATOM 1167 N N . VAL A 1 148 ? -12.900 11.790 0.355 1.00 92.38 148 VAL A N 1
ATOM 1168 C CA . VAL A 1 148 ? -11.463 11.447 0.420 1.00 92.38 148 VAL A CA 1
ATOM 1169 C C . VAL A 1 148 ? -10.874 11.917 1.753 1.00 92.38 148 VAL A C 1
ATOM 1171 O O . VAL A 1 148 ? -11.152 13.032 2.201 1.00 92.38 148 VAL A O 1
ATOM 1174 N N . GLY A 1 149 ? -10.062 11.061 2.374 1.00 93.50 149 GLY A N 1
ATOM 1175 C CA . GLY A 1 149 ? -9.548 11.231 3.735 1.00 93.50 149 GLY A CA 1
ATOM 1176 C C . GLY A 1 149 ? -10.462 10.633 4.811 1.00 93.50 149 GLY A C 1
ATOM 1177 O O . GLY A 1 149 ? -9.996 10.355 5.910 1.00 93.50 149 GLY A O 1
ATOM 1178 N N . ASP A 1 150 ? -11.737 10.368 4.508 1.00 93.81 150 ASP A N 1
ATOM 1179 C CA . ASP A 1 150 ? -12.659 9.717 5.444 1.00 93.81 150 ASP A CA 1
ATOM 1180 C C . ASP A 1 150 ? -12.327 8.221 5.604 1.0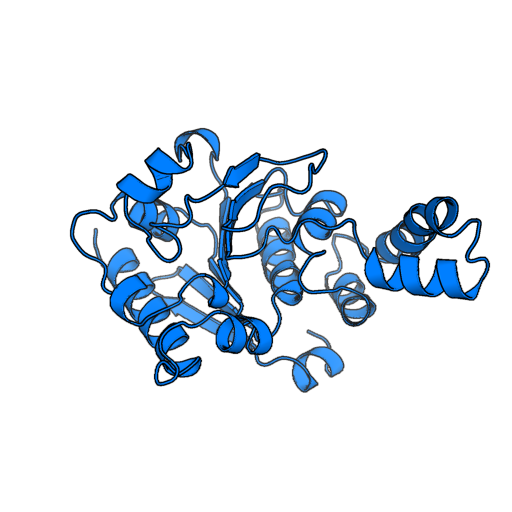0 93.81 150 ASP A C 1
ATOM 1182 O O . ASP A 1 150 ? -11.852 7.562 4.676 1.00 93.81 150 ASP A O 1
ATOM 1186 N N . LEU A 1 151 ? -12.612 7.684 6.789 1.00 96.62 151 LEU A N 1
ATOM 1187 C CA . LEU A 1 151 ? -12.492 6.274 7.172 1.00 96.62 151 LEU A CA 1
ATOM 1188 C C . LEU A 1 151 ? -13.799 5.734 7.787 1.00 96.62 151 LEU A C 1
ATOM 1190 O O . LEU A 1 151 ? -13.796 4.701 8.465 1.00 96.62 151 LEU A O 1
ATOM 1194 N N . SER A 1 152 ? -14.913 6.444 7.608 1.00 95.88 152 SER A N 1
ATOM 1195 C CA . SER A 1 152 ? -16.232 6.038 8.081 1.00 95.88 152 SER A CA 1
ATOM 1196 C C . SER A 1 152 ? -16.769 4.829 7.315 1.00 95.88 152 SER A C 1
ATOM 1198 O O . SER A 1 152 ? -16.451 4.596 6.147 1.00 95.88 152 SER A O 1
ATOM 1200 N N . ASP A 1 153 ? -17.681 4.086 7.938 1.00 95.44 153 ASP A N 1
ATOM 1201 C CA . ASP A 1 153 ? -18.422 3.001 7.284 1.00 95.44 153 ASP A CA 1
ATOM 1202 C C . ASP A 1 153 ? -19.182 3.508 6.037 1.00 95.44 153 ASP A C 1
ATOM 1204 O O . ASP A 1 153 ? -19.385 2.771 5.067 1.00 95.44 153 ASP A O 1
ATOM 1208 N N . GLY A 1 154 ? -19.583 4.787 6.049 1.00 95.00 154 GLY A N 1
ATOM 1209 C CA . GLY A 1 154 ? -20.204 5.472 4.920 1.00 95.00 154 GLY A CA 1
ATOM 1210 C C . GLY A 1 154 ? -19.271 5.593 3.717 1.00 95.00 154 GLY A C 1
ATOM 1211 O O . GLY A 1 154 ? -19.707 5.311 2.598 1.00 95.00 154 GLY A O 1
ATOM 1212 N N . MET A 1 155 ? -17.996 5.930 3.944 1.00 95.06 155 MET A N 1
ATOM 1213 C CA . MET A 1 155 ? -16.969 5.988 2.900 1.00 95.06 155 MET A CA 1
ATOM 1214 C C . MET A 1 155 ? -16.802 4.620 2.233 1.00 95.06 155 MET A C 1
ATOM 1216 O O . MET A 1 155 ? -17.011 4.514 1.021 1.00 95.06 155 MET A O 1
ATOM 1220 N N . PHE A 1 156 ? -16.552 3.556 3.007 1.00 96.00 156 PHE A N 1
ATOM 1221 C CA . PHE A 1 156 ? -16.360 2.205 2.456 1.00 96.00 156 PHE A CA 1
ATOM 1222 C C . PHE A 1 156 ? -17.568 1.741 1.639 1.00 96.00 156 PHE A C 1
ATOM 1224 O O . PHE A 1 156 ? -17.427 1.245 0.520 1.00 96.00 156 PHE A O 1
ATOM 1231 N N . LYS A 1 157 ? -18.776 1.984 2.160 1.00 94.56 157 LYS A N 1
ATOM 1232 C CA . LYS A 1 157 ? -20.022 1.685 1.453 1.00 94.56 157 LYS A CA 1
ATOM 1233 C C . LYS A 1 157 ? -20.159 2.484 0.157 1.00 94.56 157 LYS A C 1
ATOM 1235 O O . LYS A 1 157 ? -20.617 1.935 -0.842 1.00 94.56 157 LYS A O 1
ATOM 1240 N N . SER A 1 158 ? -19.794 3.765 0.164 1.00 93.75 158 SER A N 1
ATOM 1241 C CA . SER A 1 158 ? -19.872 4.628 -1.021 1.00 93.75 158 SER A CA 1
ATOM 1242 C C . SER A 1 158 ? -18.898 4.197 -2.121 1.00 93.75 158 SER A C 1
ATOM 1244 O O . SER A 1 158 ? -19.254 4.245 -3.297 1.00 93.75 158 SER A O 1
ATOM 1246 N N . ALA A 1 159 ? -17.724 3.690 -1.733 1.00 93.44 159 ALA A N 1
ATOM 1247 C CA . ALA A 1 159 ? -16.727 3.119 -2.633 1.00 93.44 159 ALA A CA 1
ATOM 1248 C C . ALA A 1 159 ? -17.106 1.706 -3.132 1.00 93.44 159 ALA A C 1
ATOM 1250 O O . ALA A 1 159 ? -16.487 1.187 -4.061 1.00 93.44 159 ALA A O 1
ATOM 1251 N N . GLY A 1 160 ? -18.128 1.076 -2.536 1.00 93.75 160 GLY A N 1
ATOM 1252 C CA . GLY A 1 160 ? -18.551 -0.292 -2.850 1.00 93.75 160 GLY A CA 1
ATOM 1253 C C . GLY A 1 160 ? -17.631 -1.371 -2.272 1.00 93.75 160 GLY A C 1
ATOM 1254 O O . GLY A 1 160 ? -17.572 -2.472 -2.818 1.00 93.75 160 GLY A O 1
ATOM 1255 N N . PHE A 1 161 ? -16.890 -1.055 -1.208 1.00 94.75 161 PHE A N 1
ATOM 1256 C CA . PHE A 1 161 ? -16.008 -1.992 -0.519 1.00 94.75 161 PHE A CA 1
ATOM 1257 C C . PHE A 1 161 ? -16.774 -2.803 0.535 1.00 94.75 161 PHE A C 1
ATOM 1259 O O . PHE A 1 161 ? -17.480 -2.244 1.375 1.00 94.75 161 PHE A O 1
ATOM 1266 N N . GLU A 1 162 ? -16.588 -4.123 0.513 1.00 91.25 162 GLU A N 1
ATOM 1267 C CA . GLU A 1 162 ? -17.152 -5.068 1.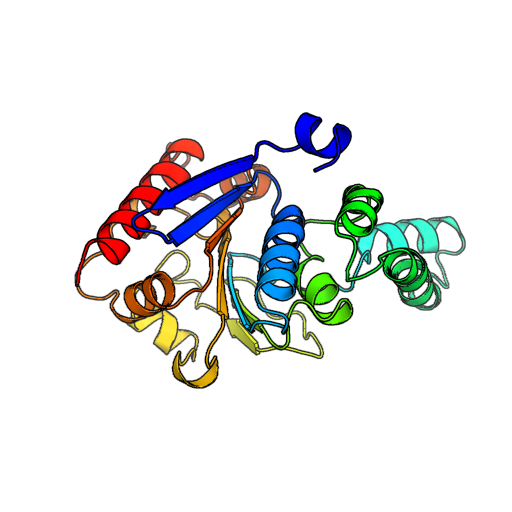481 1.00 91.25 162 GLU A CA 1
ATOM 1268 C C . GLU A 1 162 ? -16.013 -5.891 2.096 1.00 91.25 162 GLU A C 1
ATOM 1270 O O . GLU A 1 162 ? -15.258 -6.555 1.382 1.00 91.25 162 GLU A O 1
ATOM 1275 N N . VAL A 1 163 ? -15.876 -5.852 3.424 1.00 87.62 163 VAL A N 1
ATOM 1276 C CA . VAL A 1 163 ? -14.759 -6.496 4.138 1.00 87.62 163 VAL A CA 1
ATOM 1277 C C . VAL A 1 163 ? -14.790 -8.021 4.009 1.00 87.62 163 VAL A C 1
ATOM 1279 O O . VAL A 1 163 ? -13.748 -8.675 3.978 1.00 87.62 163 VAL A O 1
ATOM 1282 N N . GLU A 1 164 ? -15.980 -8.602 3.872 1.00 86.94 164 GLU A N 1
ATOM 1283 C CA . GLU A 1 164 ? -16.188 -10.037 3.698 1.00 86.94 164 GLU A CA 1
ATOM 1284 C C . GLU A 1 164 ? -15.541 -10.572 2.414 1.00 86.94 164 GLU A C 1
ATOM 1286 O O . GLU A 1 164 ? -15.171 -11.747 2.367 1.00 86.94 164 GLU A O 1
ATOM 1291 N N . ALA A 1 165 ? -15.369 -9.725 1.392 1.00 83.06 165 ALA A N 1
ATOM 1292 C CA . ALA A 1 165 ? -14.761 -10.108 0.120 1.00 83.06 165 ALA A CA 1
ATOM 1293 C C . ALA A 1 165 ? -13.243 -10.337 0.219 1.00 83.06 165 ALA A C 1
ATOM 1295 O O . ALA A 1 165 ? -12.697 -11.086 -0.586 1.00 83.06 165 ALA A O 1
ATOM 1296 N N . VAL A 1 166 ? -12.573 -9.738 1.210 1.00 88.81 166 VAL A N 1
ATOM 1297 C CA . VAL A 1 166 ? -11.107 -9.791 1.362 1.00 88.81 166 VAL A CA 1
ATOM 1298 C C . VAL A 1 166 ? -10.632 -11.170 1.833 1.00 88.81 166 VAL A C 1
ATOM 1300 O O . VAL A 1 166 ? -9.575 -11.661 1.427 1.00 88.81 166 VAL A O 1
ATOM 1303 N N . GLY A 1 167 ? -11.412 -11.808 2.713 1.00 86.75 167 GLY A N 1
ATOM 1304 C CA . GLY A 1 167 ? -10.989 -13.014 3.423 1.00 86.75 167 GLY A CA 1
ATOM 1305 C C . GLY A 1 167 ? -9.816 -12.764 4.383 1.00 86.75 167 GLY A C 1
ATOM 1306 O O . GLY A 1 167 ? -9.429 -11.636 4.648 1.00 86.75 167 GLY A O 1
ATOM 1307 N N . GLN A 1 168 ? -9.258 -13.834 4.951 1.00 90.75 168 GLN A N 1
ATOM 1308 C CA . GLN A 1 168 ? -8.094 -13.804 5.848 1.00 90.75 168 GLN A CA 1
ATOM 1309 C C . GLN A 1 168 ? -7.061 -14.831 5.359 1.00 90.75 168 GLN A C 1
ATOM 1311 O O . GLN A 1 168 ? -7.455 -15.909 4.896 1.00 90.75 168 GLN A O 1
ATOM 1316 N N . PRO A 1 169 ? -5.747 -14.592 5.513 1.00 96.50 169 PRO A N 1
ATOM 1317 C CA . PRO A 1 169 ? -5.089 -13.451 6.158 1.00 96.50 169 PRO A CA 1
ATOM 1318 C C . PRO A 1 169 ? -4.933 -12.242 5.222 1.00 96.50 169 PRO A C 1
ATOM 1320 O O . PRO A 1 169 ? -4.740 -12.424 4.019 1.00 96.50 169 PRO A O 1
ATOM 1323 N N . TYR A 1 170 ? -4.923 -11.025 5.771 1.00 98.38 170 TYR A N 1
ATOM 1324 C CA . TYR A 1 170 ? -4.605 -9.820 4.993 1.00 98.38 170 TYR A CA 1
ATOM 1325 C C . TYR A 1 170 ? -3.595 -8.892 5.669 1.00 98.38 170 TYR A C 1
ATOM 1327 O O . TYR A 1 170 ? -3.328 -9.015 6.865 1.00 98.38 170 TYR A O 1
ATOM 1335 N N . ILE A 1 171 ? -3.038 -7.975 4.886 1.00 98.69 171 ILE A N 1
ATOM 1336 C CA . ILE A 1 171 ? -2.224 -6.828 5.303 1.00 98.69 171 ILE A CA 1
ATOM 1337 C C . ILE A 1 171 ? -3.085 -5.577 5.136 1.00 98.69 171 ILE A C 1
ATOM 1339 O O . ILE A 1 171 ? -3.818 -5.479 4.152 1.00 98.69 171 ILE A O 1
ATOM 1343 N N . LEU A 1 172 ? -3.007 -4.645 6.085 1.00 98.81 172 LEU A N 1
ATOM 1344 C CA . LEU A 1 172 ? -3.575 -3.308 5.922 1.00 98.81 172 LEU A CA 1
ATOM 1345 C C . LEU A 1 172 ? -2.439 -2.325 5.650 1.00 98.81 172 LEU A C 1
ATOM 1347 O O . LEU A 1 172 ? -1.513 -2.213 6.446 1.00 98.81 172 LEU A O 1
ATOM 1351 N N . ASP A 1 173 ? -2.518 -1.625 4.536 1.00 98.88 173 ASP A N 1
ATOM 1352 C CA . ASP A 1 173 ? -1.547 -0.638 4.097 1.00 98.88 173 ASP A CA 1
ATOM 1353 C C . ASP A 1 173 ? -2.218 0.734 3.987 1.00 98.88 173 ASP A C 1
ATOM 1355 O O . ASP A 1 173 ? -3.372 0.830 3.567 1.00 98.88 173 ASP A O 1
ATOM 1359 N N . ILE A 1 174 ? -1.538 1.778 4.454 1.00 98.81 174 ILE A N 1
ATOM 1360 C CA . ILE A 1 174 ? -2.096 3.131 4.547 1.00 98.81 174 ILE A CA 1
ATOM 1361 C C . ILE A 1 174 ? -1.039 4.133 4.081 1.00 98.81 174 ILE A C 1
ATOM 1363 O O . ILE A 1 174 ? 0.002 4.261 4.726 1.00 98.81 174 ILE A O 1
ATOM 1367 N N . ASP A 1 175 ? -1.308 4.884 3.018 1.00 98.38 175 ASP A N 1
ATOM 1368 C CA . ASP A 1 175 ? -0.496 6.056 2.680 1.00 98.38 175 ASP A CA 1
ATOM 1369 C C . ASP A 1 175 ? -1.021 7.289 3.433 1.00 98.38 175 ASP A C 1
ATOM 1371 O O . ASP A 1 175 ? -2.224 7.562 3.484 1.00 98.38 175 ASP A O 1
ATOM 1375 N N . LEU A 1 176 ? -0.118 8.037 4.069 1.00 98.56 176 LEU A N 1
ATOM 1376 C CA . LEU A 1 176 ? -0.466 9.258 4.790 1.00 98.56 176 LEU A CA 1
ATOM 1377 C C . LEU A 1 176 ? -0.978 10.360 3.864 1.00 98.56 176 LEU A C 1
ATOM 1379 O O . LEU A 1 176 ? -1.679 11.259 4.336 1.00 98.56 176 LEU A O 1
ATOM 1383 N N . ASP A 1 177 ? -0.648 10.320 2.575 1.00 96.75 177 ASP A N 1
ATOM 1384 C CA . ASP A 1 177 ? -1.120 11.298 1.601 1.00 96.75 177 ASP A CA 1
ATOM 1385 C C . ASP A 1 177 ? -2.626 11.201 1.281 1.00 96.75 177 ASP A C 1
ATOM 1387 O O . ASP A 1 177 ? -3.193 12.153 0.733 1.00 96.75 177 ASP A O 1
ATOM 1391 N N . TYR A 1 178 ? -3.292 10.132 1.737 1.00 97.75 178 TYR A N 1
ATOM 1392 C CA . TYR A 1 178 ? -4.749 10.005 1.747 1.00 97.75 178 TYR A CA 1
ATOM 1393 C C . TYR A 1 178 ? -5.416 11.033 2.678 1.00 97.75 178 TYR A C 1
ATOM 1395 O O . TYR A 1 178 ? -6.513 11.519 2.387 1.00 97.75 178 TYR A O 1
ATOM 1403 N N . PHE A 1 179 ? -4.757 11.408 3.782 1.00 97.38 179 PHE A N 1
ATOM 1404 C CA . PHE A 1 179 ? -5.288 12.354 4.767 1.00 97.38 179 PHE A CA 1
ATOM 1405 C C . PHE A 1 179 ? -4.895 13.788 4.414 1.00 97.38 179 PHE A C 1
ATOM 1407 O O . PHE A 1 179 ? -3.727 14.184 4.442 1.00 97.38 179 PHE A O 1
ATOM 1414 N N . MET A 1 180 ? -5.891 14.620 4.120 1.00 94.44 180 MET A N 1
ATOM 1415 C CA . MET A 1 180 ? -5.669 15.984 3.647 1.00 94.44 180 MET A CA 1
ATOM 1416 C C . MET A 1 180 ? -5.712 17.026 4.772 1.00 94.44 180 MET A C 1
ATOM 1418 O O . MET A 1 180 ? -5.230 18.152 4.579 1.00 94.44 180 MET A O 1
ATOM 1422 N N . ARG A 1 181 ? -6.321 16.699 5.918 1.00 95.38 181 ARG A N 1
ATOM 1423 C CA . ARG A 1 181 ? -6.539 17.595 7.068 1.00 95.38 181 ARG A CA 1
ATOM 1424 C C . ARG A 1 181 ? -6.489 16.819 8.394 1.00 95.38 181 ARG A C 1
ATOM 1426 O O . ARG A 1 181 ? -6.811 15.635 8.405 1.00 95.38 181 ARG A O 1
ATOM 1433 N N . PRO A 1 182 ? -6.212 17.481 9.534 1.00 94.94 182 PRO A N 1
ATOM 1434 C CA . PRO A 1 182 ? -6.232 16.829 10.848 1.00 94.94 182 PRO A CA 1
ATOM 1435 C C . PRO A 1 182 ? -7.583 16.200 11.217 1.00 94.94 182 PRO A C 1
ATOM 1437 O O . PRO A 1 182 ? -7.647 15.264 12.006 1.00 94.94 182 PRO A O 1
ATOM 1440 N N . GLU A 1 183 ? -8.687 16.742 10.699 1.00 94.69 183 GLU A N 1
ATOM 1441 C CA . GLU A 1 183 ? -10.042 16.237 10.946 1.00 94.69 183 GLU A CA 1
ATOM 1442 C C . GLU A 1 183 ? -10.265 14.829 10.403 1.00 94.69 183 GLU A C 1
ATOM 1444 O O . GLU A 1 183 ? -11.063 14.096 10.982 1.00 94.69 183 GLU A O 1
ATOM 1449 N N . ASP A 1 184 ? -9.543 14.452 9.350 1.00 95.00 184 ASP A N 1
ATOM 1450 C CA . ASP A 1 184 ? -9.697 13.170 8.664 1.00 95.00 184 ASP A CA 1
ATOM 1451 C C . ASP A 1 184 ? -9.322 11.985 9.592 1.00 95.00 184 ASP A C 1
ATOM 1453 O O . ASP A 1 184 ? -9.826 10.878 9.437 1.00 95.00 184 ASP A O 1
ATOM 1457 N N . LEU A 1 185 ? -8.517 12.235 10.637 1.00 96.44 185 LEU A N 1
ATOM 1458 C CA . LEU A 1 185 ? -8.130 11.252 11.661 1.00 96.44 185 LEU A CA 1
ATOM 1459 C C . LEU A 1 185 ? -8.817 11.460 13.023 1.00 96.44 185 LEU A C 1
ATOM 1461 O O . LEU A 1 185 ? -8.510 10.769 13.999 1.00 96.44 185 LEU A O 1
ATOM 1465 N N . LYS A 1 186 ? -9.800 12.365 13.124 1.00 91.88 186 LYS A N 1
ATOM 1466 C CA . LYS A 1 186 ? -10.627 12.534 14.337 1.00 91.88 186 LYS A CA 1
ATOM 1467 C C . LYS A 1 186 ? -11.763 11.510 14.357 1.00 91.88 186 LYS A C 1
ATOM 1469 O O . LYS A 1 186 ? -12.937 11.862 14.251 1.00 91.88 186 LYS A O 1
ATOM 1474 N N . LEU A 1 187 ? -11.403 10.234 14.496 1.00 89.88 187 LEU A N 1
ATOM 1475 C CA . LEU A 1 187 ? -12.358 9.135 14.356 1.00 89.88 187 LEU A CA 1
ATOM 1476 C C . LEU A 1 187 ? -13.302 9.014 15.566 1.00 89.88 187 LEU A C 1
ATOM 1478 O O . LEU A 1 187 ? -12.934 9.264 16.716 1.00 89.88 187 LEU A O 1
ATOM 1482 N N . GLY A 1 188 ? -14.538 8.592 15.292 1.00 79.31 188 GLY A N 1
ATOM 1483 C CA . GLY A 1 188 ? -15.627 8.431 16.261 1.00 79.31 188 GLY A CA 1
ATOM 1484 C C . GLY A 1 188 ? -16.408 7.124 16.076 1.00 79.31 188 GLY A C 1
ATOM 1485 O O . GLY A 1 188 ? -15.900 6.161 15.511 1.00 79.31 188 GLY A O 1
ATOM 1486 N N . GLY A 1 189 ? -17.666 7.085 16.526 1.00 82.50 189 GLY A N 1
ATOM 1487 C CA . GLY A 1 189 ? -18.485 5.862 16.538 1.00 82.50 189 GLY A CA 1
ATOM 1488 C C . GLY A 1 189 ? -18.813 5.245 15.169 1.00 82.50 189 GLY A C 1
ATOM 1489 O O . GLY A 1 189 ? -19.229 4.101 15.130 1.00 82.50 189 GLY A O 1
ATOM 1490 N N . GLU A 1 190 ? -18.612 5.958 14.060 1.00 89.00 190 GLU A N 1
ATOM 1491 C CA . GLU A 1 190 ? -19.008 5.528 12.705 1.00 89.00 190 GLU A CA 1
ATOM 1492 C C . GLU A 1 190 ? -17.883 4.829 11.908 1.00 89.00 190 GLU A C 1
ATOM 1494 O O . GLU A 1 190 ? -17.923 4.807 10.683 1.00 89.00 190 GLU A O 1
ATOM 1499 N N . HIS A 1 191 ? -16.867 4.282 12.586 1.00 94.75 191 HIS A N 1
ATOM 1500 C CA . HIS A 1 191 ? -15.642 3.729 11.971 1.00 94.75 191 HIS A CA 1
ATOM 1501 C C . HIS A 1 191 ? -15.454 2.236 12.297 1.00 94.75 191 HIS A C 1
ATOM 1503 O O . HIS A 1 191 ? -14.336 1.762 12.532 1.00 94.75 191 HIS A O 1
ATOM 1509 N N . HIS A 1 192 ? -16.553 1.484 12.396 1.00 94.31 192 HIS A N 1
ATOM 1510 C CA . HIS A 1 192 ? -16.528 0.080 12.811 1.00 94.31 192 HIS A CA 1
ATOM 1511 C C . HIS A 1 192 ? -15.801 -0.814 11.806 1.00 94.31 192 HIS A C 1
ATOM 1513 O O . HIS A 1 192 ? -15.096 -1.748 12.206 1.00 94.31 192 HIS A O 1
ATOM 1519 N N . LEU A 1 193 ? -15.943 -0.526 10.513 1.00 95.38 193 LEU A N 1
ATOM 1520 C CA . LEU A 1 193 ? -15.273 -1.264 9.455 1.00 95.38 193 LEU A CA 1
ATOM 1521 C C . LEU A 1 193 ? -13.768 -1.016 9.513 1.00 95.38 193 LEU A C 1
ATOM 1523 O O . LEU A 1 193 ? -13.011 -1.981 9.580 1.00 95.38 193 LEU A O 1
ATOM 1527 N N . PHE A 1 194 ? -13.320 0.243 9.594 1.00 97.25 194 PHE A N 1
ATOM 1528 C CA . PHE A 1 194 ? -11.888 0.539 9.720 1.00 97.25 194 PHE A CA 1
ATOM 1529 C C . PHE A 1 194 ? -11.287 -0.086 10.988 1.00 97.25 194 PHE A C 1
ATOM 1531 O O . PHE A 1 194 ? -10.222 -0.699 10.928 1.00 97.25 194 PHE A O 1
ATOM 1538 N N . LYS A 1 195 ? -12.007 -0.053 12.120 1.00 96.06 195 LYS A N 1
ATOM 1539 C CA . LYS A 1 195 ? -11.601 -0.776 13.338 1.00 96.06 195 LYS A CA 1
ATOM 1540 C C . LYS A 1 195 ? -11.426 -2.275 13.083 1.00 96.06 195 LYS A C 1
ATOM 1542 O O . LYS A 1 195 ? -10.422 -2.849 13.501 1.00 96.06 195 LYS A O 1
ATOM 1547 N N . THR A 1 196 ? -12.362 -2.897 12.372 1.00 95.31 196 THR A N 1
ATOM 1548 C CA . THR A 1 196 ? -12.295 -4.322 12.015 1.00 95.31 196 THR A CA 1
ATOM 1549 C C . THR A 1 196 ? -11.082 -4.612 11.129 1.00 95.31 196 THR A C 1
ATOM 1551 O O . THR A 1 196 ? -10.367 -5.584 11.379 1.00 95.31 196 THR A O 1
ATOM 1554 N N . LEU A 1 197 ? -10.794 -3.741 10.153 1.00 97.44 197 LEU A N 1
ATOM 1555 C CA . LEU A 1 197 ? -9.606 -3.845 9.305 1.00 97.44 197 LEU A CA 1
ATOM 1556 C C . LEU A 1 197 ? -8.322 -3.826 10.138 1.00 97.44 197 LEU A C 1
ATOM 1558 O O . LEU A 1 197 ? -7.522 -4.756 10.035 1.00 97.44 197 LEU A O 1
ATOM 1562 N N . VAL A 1 198 ? -8.173 -2.831 11.014 1.00 97.31 198 VAL A N 1
ATOM 1563 C CA . VAL A 1 198 ? -7.010 -2.663 11.901 1.00 97.31 198 VAL A CA 1
ATOM 1564 C C . VAL A 1 198 ? -6.808 -3.878 12.810 1.00 97.31 198 VAL A C 1
ATOM 1566 O O . VAL A 1 198 ? -5.698 -4.402 12.923 1.00 97.31 198 VAL A O 1
ATOM 1569 N N . GLN A 1 199 ? -7.874 -4.362 13.449 1.00 95.69 199 GLN A N 1
ATOM 1570 C CA . GLN A 1 199 ? -7.789 -5.487 14.383 1.00 95.69 199 GLN A CA 1
ATOM 1571 C C . GLN A 1 199 ? -7.469 -6.810 13.671 1.00 95.69 199 GLN A C 1
ATOM 1573 O O . GLN A 1 199 ? -6.658 -7.602 14.165 1.00 95.69 199 GLN A O 1
ATOM 1578 N N . GLY A 1 200 ? -8.079 -7.039 12.505 1.00 95.94 200 GLY A N 1
ATOM 1579 C CA . GLY A 1 200 ? -7.941 -8.278 11.744 1.00 95.94 200 GLY A CA 1
ATOM 1580 C C . GLY A 1 200 ? -6.691 -8.370 10.864 1.00 95.94 200 GLY A C 1
ATOM 1581 O O . GLY A 1 200 ? -6.374 -9.471 10.422 1.00 95.94 200 GLY A O 1
ATOM 1582 N N . ALA A 1 201 ? -5.972 -7.270 10.613 1.00 97.75 201 ALA A N 1
ATOM 1583 C CA . ALA A 1 201 ? -4.774 -7.275 9.768 1.00 97.75 201 ALA A CA 1
ATOM 1584 C C . ALA A 1 201 ? -3.655 -8.136 10.368 1.00 97.75 201 ALA A C 1
ATOM 1586 O O . ALA A 1 201 ? -3.426 -8.108 11.571 1.00 97.75 201 ALA A O 1
ATOM 1587 N N . THR A 1 202 ? -2.894 -8.865 9.560 1.00 97.69 202 THR A N 1
ATOM 1588 C CA . THR A 1 202 ? -1.716 -9.627 10.018 1.00 97.69 202 THR A CA 1
ATOM 1589 C C . THR A 1 202 ? -0.620 -8.676 10.495 1.00 97.69 202 THR A C 1
ATOM 1591 O O . THR A 1 202 ? -0.092 -8.817 11.599 1.00 97.69 202 THR A O 1
ATOM 1594 N N . CYS A 1 203 ? -0.340 -7.661 9.686 1.00 98.25 203 CYS A N 1
ATOM 1595 C CA . CYS A 1 203 ? 0.506 -6.518 9.994 1.00 98.25 203 CYS A CA 1
ATOM 1596 C C . CYS A 1 203 ? -0.077 -5.269 9.326 1.00 98.25 203 CYS A C 1
ATOM 1598 O O . CYS A 1 203 ? -0.952 -5.377 8.459 1.00 98.25 203 CYS A O 1
ATOM 1600 N N . ILE A 1 204 ? 0.396 -4.102 9.762 1.00 98.88 204 ILE A N 1
ATOM 1601 C CA . ILE A 1 204 ? 0.027 -2.813 9.182 1.00 98.88 204 ILE A CA 1
ATOM 1602 C C . ILE A 1 204 ? 1.282 -2.152 8.615 1.00 98.88 204 ILE A C 1
ATOM 1604 O O . ILE A 1 204 ? 2.318 -2.118 9.285 1.00 98.88 204 ILE A O 1
ATOM 1608 N N . THR A 1 205 ? 1.193 -1.628 7.400 1.00 98.88 205 THR A N 1
ATOM 1609 C CA . THR A 1 205 ? 2.232 -0.793 6.792 1.00 98.88 205 THR A CA 1
ATOM 1610 C C . THR A 1 205 ? 1.714 0.627 6.593 1.00 98.88 205 THR A C 1
ATOM 1612 O O . THR A 1 205 ? 0.539 0.823 6.297 1.00 98.88 205 THR A O 1
ATOM 1615 N N . VAL A 1 206 ? 2.571 1.622 6.824 1.00 98.88 206 VAL A N 1
ATOM 1616 C CA . VAL A 1 206 ? 2.250 3.044 6.658 1.00 98.88 206 VAL A CA 1
ATOM 1617 C C . VAL A 1 206 ? 3.330 3.744 5.839 1.00 98.88 206 VAL A C 1
ATOM 1619 O O . VAL A 1 206 ? 4.504 3.724 6.218 1.00 98.88 206 VAL A O 1
ATOM 1622 N N . ALA A 1 207 ? 2.953 4.379 4.735 1.00 98.56 207 ALA A N 1
ATOM 1623 C CA . ALA A 1 207 ? 3.866 5.174 3.920 1.00 98.56 207 ALA A CA 1
ATOM 1624 C C . ALA A 1 207 ? 3.714 6.662 4.230 1.00 98.56 207 ALA A C 1
ATOM 1626 O O . ALA A 1 207 ? 2.609 7.189 4.286 1.00 98.56 207 ALA A O 1
ATOM 1627 N N . ARG A 1 208 ? 4.832 7.359 4.449 1.00 98.44 208 ARG A N 1
ATOM 1628 C CA . ARG A 1 208 ? 4.822 8.806 4.700 1.00 98.44 208 ARG A CA 1
ATOM 1629 C C . ARG A 1 208 ? 4.641 9.618 3.427 1.00 98.44 208 ARG A C 1
ATOM 1631 O O . ARG A 1 208 ? 4.117 10.729 3.496 1.00 98.44 208 ARG A O 1
ATOM 1638 N N . SER A 1 209 ? 5.200 9.135 2.316 1.00 96.88 209 SER A N 1
ATOM 1639 C CA . SER A 1 209 ? 5.097 9.717 0.973 1.00 96.88 209 SER A CA 1
ATOM 1640 C C . SER A 1 209 ? 5.205 11.243 0.977 1.00 96.88 209 SER A C 1
ATOM 1642 O O . SER A 1 209 ? 4.402 11.971 0.391 1.00 96.88 209 SER A O 1
ATOM 1644 N N . LYS A 1 210 ? 6.235 11.763 1.666 1.00 96.94 210 LYS A N 1
ATOM 1645 C CA . LYS A 1 210 ? 6.352 13.173 2.093 1.00 96.94 210 LYS A CA 1
ATOM 1646 C C . LYS A 1 210 ? 6.025 14.186 0.999 1.00 96.94 210 LYS A C 1
ATOM 1648 O O . LYS A 1 210 ? 5.384 15.210 1.248 1.00 96.94 210 LYS A O 1
ATOM 1653 N N . LYS A 1 211 ? 6.514 13.934 -0.217 1.00 96.00 211 LYS A N 1
ATOM 1654 C CA . LYS A 1 211 ? 6.279 14.800 -1.375 1.00 96.00 211 LYS A CA 1
ATOM 1655 C C . LYS A 1 211 ? 4.786 14.901 -1.700 1.00 96.00 211 LYS A C 1
ATOM 1657 O O . LYS A 1 211 ? 4.300 16.014 -1.911 1.00 96.00 211 LYS A O 1
ATOM 1662 N N . TYR A 1 212 ? 4.091 13.770 -1.751 1.00 96.50 212 TYR A N 1
ATOM 1663 C CA . TYR A 1 212 ? 2.677 13.693 -2.097 1.00 96.50 212 TYR A CA 1
ATOM 1664 C C . TYR A 1 212 ? 1.794 14.185 -0.957 1.00 96.50 212 TYR A C 1
ATOM 1666 O O . TYR A 1 212 ? 0.958 15.053 -1.202 1.00 96.50 212 TYR A O 1
ATOM 1674 N N . PHE A 1 213 ? 2.096 13.821 0.293 1.00 97.62 213 PHE A N 1
ATOM 1675 C CA . PHE A 1 213 ? 1.421 14.390 1.463 1.00 97.62 213 PHE A CA 1
ATOM 1676 C C . PHE A 1 213 ? 1.446 15.929 1.442 1.00 97.62 213 PHE A C 1
ATOM 1678 O O . PHE A 1 213 ? 0.421 16.600 1.570 1.00 97.62 213 PHE A O 1
ATOM 1685 N N . HIS A 1 214 ? 2.612 16.542 1.204 1.00 97.25 214 HIS A N 1
ATOM 1686 C CA . HIS A 1 214 ? 2.712 18.003 1.136 1.00 97.25 214 HIS A CA 1
ATOM 1687 C C . HIS A 1 214 ? 1.970 18.628 -0.052 1.00 97.25 214 HIS A C 1
ATOM 1689 O O . HIS A 1 214 ? 1.493 19.772 0.060 1.00 97.25 214 HIS A O 1
ATOM 1695 N N . TYR A 1 215 ? 1.902 17.909 -1.173 1.00 96.25 215 TYR A N 1
ATOM 1696 C CA . TYR A 1 215 ? 1.176 18.329 -2.364 1.00 96.25 215 TYR A CA 1
ATOM 1697 C C . TYR A 1 215 ? -0.338 18.315 -2.113 1.00 96.25 215 TYR A C 1
ATOM 1699 O O . TYR A 1 215 ? -0.993 19.335 -2.344 1.00 96.25 215 TYR A O 1
ATOM 1707 N N . LEU A 1 216 ? -0.851 17.213 -1.563 1.00 95.50 216 LEU A N 1
ATOM 1708 C CA . LEU A 1 216 ? -2.276 16.913 -1.427 1.00 95.50 216 LEU A CA 1
ATOM 1709 C C . LEU A 1 216 ? -2.931 17.535 -0.193 1.00 95.50 216 LEU A C 1
ATOM 1711 O O . LEU A 1 216 ? -4.095 17.929 -0.270 1.00 95.50 216 LEU A O 1
ATOM 1715 N N . ARG A 1 217 ? -2.197 17.714 0.917 1.00 95.38 217 ARG A N 1
ATOM 1716 C CA . ARG A 1 217 ? -2.768 18.305 2.139 1.00 95.38 217 ARG A CA 1
ATOM 1717 C C . ARG A 1 217 ? -3.452 19.642 1.855 1.00 95.38 217 ARG A C 1
ATOM 1719 O O . ARG A 1 217 ? -2.869 20.550 1.243 1.00 95.38 217 ARG A O 1
ATOM 1726 N N . GLN A 1 218 ? -4.675 19.785 2.343 1.00 94.00 218 GLN A N 1
ATOM 1727 C CA . GLN A 1 218 ? -5.456 21.013 2.228 1.00 94.00 218 GLN A CA 1
ATOM 1728 C C . GLN A 1 218 ? -5.056 22.010 3.317 1.00 94.00 218 GLN A C 1
ATOM 1730 O O . GLN A 1 218 ? -4.903 23.201 3.037 1.00 94.00 218 GLN A O 1
ATOM 1735 N N . ASP A 1 219 ? -4.799 21.525 4.534 1.00 91.50 219 ASP A N 1
ATOM 1736 C CA . ASP A 1 219 ? -4.248 22.342 5.611 1.00 91.50 219 ASP A CA 1
ATOM 1737 C C . ASP A 1 219 ? -2.713 22.363 5.537 1.00 91.50 219 ASP A C 1
ATOM 1739 O O . ASP A 1 219 ? -2.025 21.376 5.798 1.00 91.50 219 ASP A O 1
ATOM 1743 N N . LYS A 1 220 ? -2.140 23.520 5.189 1.00 93.56 220 LYS A N 1
ATOM 1744 C CA . LYS A 1 220 ? -0.679 23.680 5.086 1.00 93.56 220 LYS A CA 1
ATOM 1745 C C . LYS A 1 220 ? 0.030 23.728 6.446 1.00 93.56 220 LYS A C 1
ATOM 1747 O O . LYS A 1 220 ? 1.259 23.628 6.475 1.00 93.56 220 LYS A O 1
ATOM 1752 N N . THR A 1 221 ? -0.714 23.851 7.544 1.00 94.56 221 THR A N 1
ATOM 1753 C CA . THR A 1 221 ? -0.200 23.747 8.916 1.00 94.56 221 THR A CA 1
ATOM 1754 C C . THR A 1 221 ? -0.162 22.307 9.422 1.00 94.56 221 THR A C 1
ATOM 1756 O O . THR A 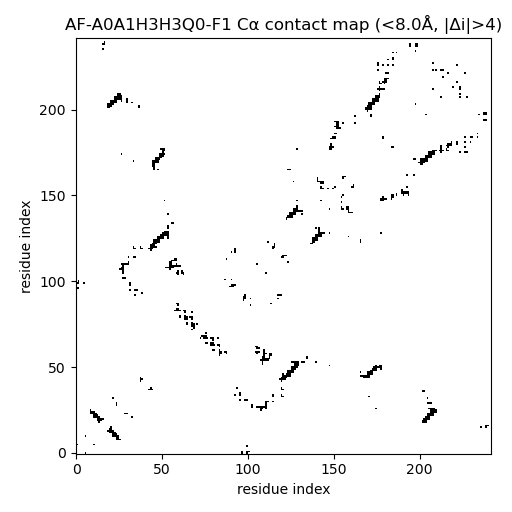1 221 ? 0.581 22.031 10.361 1.00 94.56 221 THR A O 1
ATOM 1759 N N . TYR A 1 222 ? -0.864 21.376 8.763 1.00 95.75 222 TYR A N 1
ATOM 1760 C CA . TYR A 1 222 ? -0.831 19.965 9.129 1.00 95.75 222 TYR A CA 1
ATOM 1761 C C . TYR A 1 222 ? 0.499 19.333 8.715 1.00 95.75 222 TYR A C 1
ATOM 1763 O O . TYR A 1 222 ? 0.771 19.122 7.528 1.00 95.75 222 TYR A O 1
ATOM 1771 N N . ALA A 1 223 ? 1.384 19.138 9.690 1.00 97.44 223 ALA A N 1
ATOM 1772 C CA . ALA A 1 223 ? 2.697 18.545 9.479 1.00 97.44 223 ALA A CA 1
ATOM 1773 C C . ALA A 1 223 ? 2.582 17.037 9.225 1.00 97.44 223 ALA A C 1
ATOM 1775 O O . ALA A 1 223 ? 1.671 16.388 9.733 1.00 97.44 223 ALA A O 1
ATOM 1776 N N . LEU A 1 224 ? 3.526 16.488 8.460 1.00 98.06 224 LEU A N 1
ATOM 1777 C CA . LEU A 1 224 ? 3.572 15.056 8.156 1.00 98.06 224 LEU A CA 1
ATOM 1778 C C . LEU A 1 224 ? 3.725 14.236 9.438 1.00 98.06 224 LEU A C 1
ATOM 1780 O O . LEU A 1 224 ? 3.018 13.259 9.646 1.00 98.06 224 LEU A O 1
ATOM 1784 N N . GLU A 1 225 ? 4.595 14.705 10.327 1.00 97.75 225 GLU A N 1
ATOM 1785 C CA . GLU A 1 225 ? 4.858 14.100 11.627 1.00 97.75 225 GLU A CA 1
ATOM 1786 C C . GLU A 1 225 ? 3.595 14.103 12.502 1.00 97.75 225 GLU A C 1
ATOM 1788 O O . GLU A 1 225 ? 3.329 13.137 13.208 1.00 97.75 225 GLU A O 1
ATOM 1793 N N . GLN A 1 226 ? 2.765 15.151 12.403 1.00 97.94 226 GLN A N 1
ATOM 1794 C CA . GLN A 1 226 ? 1.483 15.191 13.110 1.00 97.94 226 GLN A CA 1
ATOM 1795 C C . GLN A 1 226 ? 0.487 14.180 12.527 1.00 97.94 226 GLN A C 1
ATOM 1797 O O . GLN A 1 226 ? -0.207 13.525 13.296 1.00 97.94 226 GLN A O 1
ATOM 1802 N N . CYS A 1 227 ? 0.430 14.030 11.199 1.00 98.50 227 CYS A N 1
ATOM 1803 C CA . CYS A 1 227 ? -0.421 13.034 10.541 1.00 98.50 227 CYS A CA 1
ATOM 1804 C C . CYS A 1 227 ? -0.057 11.606 10.960 1.00 98.50 227 CYS A C 1
ATOM 1806 O O . CYS A 1 227 ? -0.925 10.830 11.359 1.00 98.50 227 CYS A O 1
ATOM 1808 N N . GLU A 1 228 ? 1.239 11.292 10.969 1.00 98.44 228 GLU A N 1
ATOM 1809 C CA . GLU A 1 228 ? 1.750 10.013 11.459 1.00 98.44 228 GLU A CA 1
ATOM 1810 C C . GLU A 1 228 ? 1.371 9.769 12.925 1.00 98.44 228 GLU A C 1
ATOM 1812 O O . GLU A 1 228 ? 0.820 8.719 13.256 1.00 98.44 228 GLU A O 1
ATOM 1817 N N . GLU A 1 229 ? 1.612 10.743 13.809 1.00 98.12 229 GLU A N 1
ATOM 1818 C CA . GLU A 1 229 ? 1.242 10.632 15.222 1.00 98.12 229 GLU A CA 1
ATOM 1819 C C . GLU A 1 229 ? -0.264 10.437 15.428 1.00 98.12 229 GLU A C 1
ATOM 1821 O O . GLU A 1 229 ? -0.676 9.675 16.306 1.00 98.12 229 GLU A O 1
ATOM 1826 N N . ASP A 1 230 ? -1.093 11.148 14.665 1.00 98.12 230 ASP A N 1
ATOM 1827 C CA . ASP A 1 230 ? -2.548 11.053 14.757 1.00 98.12 230 ASP A CA 1
ATOM 1828 C C . ASP A 1 230 ? -3.030 9.673 14.296 1.00 98.12 230 ASP A C 1
ATOM 1830 O O . ASP A 1 230 ? -3.831 9.045 14.995 1.00 98.12 230 ASP A O 1
ATOM 1834 N N . LEU A 1 231 ? -2.482 9.150 13.193 1.00 98.38 231 LEU A N 1
ATOM 1835 C CA . LEU A 1 231 ? -2.801 7.807 12.712 1.00 98.38 231 LEU A CA 1
ATOM 1836 C C . LEU A 1 231 ? -2.370 6.752 13.733 1.00 98.38 231 LEU A C 1
ATOM 1838 O O . LEU A 1 231 ? -3.163 5.880 14.081 1.00 98.38 231 LEU A O 1
ATOM 1842 N N . LEU A 1 232 ? -1.152 6.840 14.274 1.00 98.12 232 LEU A N 1
ATOM 1843 C CA . LEU A 1 232 ? -0.672 5.893 15.284 1.00 98.12 232 LEU A CA 1
ATOM 1844 C C . LEU A 1 232 ? -1.565 5.883 16.536 1.00 98.12 232 LEU A C 1
ATOM 1846 O O . LEU A 1 232 ? -1.882 4.804 17.041 1.00 98.12 232 LEU A O 1
ATOM 1850 N N . LYS A 1 233 ? -2.049 7.047 16.998 1.00 97.06 233 LYS A N 1
ATOM 1851 C CA . LYS A 1 233 ? -3.016 7.139 18.114 1.00 97.06 233 LYS A CA 1
ATOM 1852 C C . LYS A 1 233 ? -4.353 6.479 17.774 1.00 97.06 233 LYS A C 1
ATOM 1854 O O . LYS A 1 233 ? -4.943 5.812 18.627 1.00 97.06 233 LYS A O 1
ATOM 1859 N N . VAL A 1 234 ? -4.840 6.650 16.544 1.00 97.06 234 VAL A N 1
ATOM 1860 C CA . VAL A 1 234 ? -6.054 5.977 16.059 1.00 97.06 234 VAL A CA 1
ATOM 1861 C C . VAL A 1 234 ? -5.869 4.459 16.070 1.00 97.06 234 VAL A C 1
ATOM 1863 O O . VAL A 1 234 ? -6.699 3.746 16.641 1.00 97.06 234 VAL A O 1
ATOM 1866 N N . LEU A 1 235 ? -4.766 3.964 15.499 1.00 97.38 235 LEU A N 1
ATOM 1867 C CA . LEU A 1 235 ? -4.449 2.535 15.458 1.00 97.38 235 LEU A CA 1
ATOM 1868 C C . LEU A 1 235 ? -4.343 1.952 16.875 1.00 97.38 235 LEU A C 1
ATOM 1870 O O . LEU A 1 235 ? -4.933 0.909 17.157 1.00 97.38 235 LEU A O 1
ATOM 1874 N N . GLU A 1 236 ? -3.670 2.646 17.795 1.00 96.69 236 GLU A N 1
ATOM 1875 C CA . GLU A 1 236 ? -3.566 2.240 19.200 1.00 96.69 236 GLU A CA 1
ATOM 1876 C C . GLU A 1 236 ? -4.929 2.169 19.893 1.00 96.69 236 GLU A C 1
ATOM 1878 O O . GLU A 1 236 ? -5.234 1.177 20.563 1.00 96.69 236 GLU A O 1
ATOM 1883 N N . SER A 1 237 ? -5.777 3.180 19.701 1.00 95.69 237 SER A N 1
ATOM 1884 C CA . SER A 1 237 ? -7.133 3.217 20.256 1.00 95.69 237 SER A CA 1
ATOM 1885 C C . SER A 1 237 ? -7.982 2.034 19.776 1.00 95.69 237 SER A C 1
ATOM 1887 O O . SER A 1 237 ? -8.676 1.383 20.567 1.00 95.69 237 SER A O 1
ATOM 1889 N N . PHE A 1 238 ? -7.898 1.704 18.486 1.00 95.88 238 PHE A N 1
ATOM 1890 C CA . PHE A 1 238 ? -8.662 0.611 17.882 1.00 95.88 238 PHE A CA 1
ATOM 1891 C C . PHE A 1 238 ? -8.158 -0.770 18.293 1.00 95.88 238 PHE A C 1
ATOM 1893 O O . PHE A 1 238 ? -8.973 -1.662 18.531 1.00 95.88 238 PHE A O 1
ATOM 1900 N N . LEU A 1 239 ? -6.845 -0.941 18.454 1.00 95.25 239 LEU A N 1
ATOM 1901 C CA . LEU A 1 239 ? -6.256 -2.179 18.972 1.00 95.25 239 LEU A CA 1
ATOM 1902 C C . LEU A 1 239 ? -6.520 -2.371 20.473 1.00 95.25 239 LEU A C 1
ATOM 1904 O O . LEU A 1 239 ? -6.649 -3.505 20.927 1.00 95.25 239 LEU A O 1
ATOM 1908 N N . SER A 1 240 ? -6.625 -1.281 21.239 1.00 91.25 240 SER A N 1
ATOM 1909 C CA . SER A 1 240 ? -6.896 -1.316 22.687 1.00 91.25 240 SER A CA 1
ATOM 1910 C C . SER A 1 240 ? -8.370 -1.525 23.026 1.00 91.25 240 SER A C 1
ATOM 1912 O O . SER A 1 240 ? -8.708 -1.913 24.146 1.00 91.25 240 SER A O 1
ATOM 1914 N N . SER A 1 241 ? -9.259 -1.244 22.076 1.00 80.56 241 SER A N 1
ATOM 1915 C CA . SER A 1 241 ? -10.695 -1.411 22.250 1.00 80.56 241 SER A CA 1
ATOM 1916 C C . SER A 1 241 ? -11.093 -2.865 21.971 1.00 80.56 241 SER A C 1
ATOM 1918 O O . SER A 1 241 ? -10.763 -3.358 20.895 1.00 80.56 241 SER A O 1
ATOM 1920 N N . PRO A 1 242 ? -11.826 -3.542 22.874 1.00 64.12 242 PRO A N 1
ATOM 1921 C CA . PRO A 1 242 ? -12.308 -4.903 22.640 1.00 64.12 242 PRO A CA 1
ATOM 1922 C C . PRO A 1 242 ? -13.258 -5.007 21.440 1.00 64.12 242 PRO A C 1
ATOM 1924 O O . PRO A 1 242 ? -13.791 -3.961 20.983 1.00 64.12 242 PRO A O 1
#

Mean predicted aligned error: 3.82 Å

Foldseek 3Di:
DDPVCVVVKDWDWDQFVNFTEIEIAFQLCVLLVLLVLCVVVVAAAEEEEEEQDQLAPAQLQVVQLVVLCVVPVVCSVVRRVVSSVVLLVQDDSNDSVSVVVCSVSGHSSHNVNSCVVSRSHPAYEYEHQDDDPDDPGHHYFHFDPVQQLAQFPVRCVNSVHDPVVRDDDYEYEYELLSHQDLVSLVDDDRRVVVLVCLQRYNHYYYYLNVVSSCVRHPDNPCDSVNSVVSVVVSSSVSNPDD

Nearest PDB structures (foldseek):
  8x8i-assembly1_D  TM=3.367E-01  e=5.274E-01  Acinetobacter baumannii
  3t38-assembly1_B  TM=2.699E-01  e=3.526E+00  Corynebacterium glutamicum
  4cvm-assembly1_A  TM=2.999E-01  e=3.742E+00  Pseudomonas aeruginosa PAO1

Sequence (242 aa):
MNEAIKASQHIDVYNILGKSISVMDEHQYAILFWGAAALDLGKPLTLISIDYHPDTNPPFWMMAYQRAVAIDPERADALVASMGNTVLARIQRENLESLEAVMTHMNNDEQINTAMALGYLSDYHMLNAMEKHVYPTGHHYLVPWDVVGDLSDGMFKSAGFEVEAVGQPYILDIDLDYFMRPEDLKLGGEHHLFKTLVQGATCITVARSKKYFHYLRQDKTYALEQCEEDLLKVLESFLSSP

Organism: Eubacterium barkeri (NCBI:txid1528)

Solvent-accessible surface area (backbone atoms only — not comparable to full-atom values): 12944 Å² total; per-residue (Å²): 136,55,69,70,52,62,75,74,40,63,73,49,79,46,74,58,97,83,39,45,36,40,37,31,42,54,45,34,61,51,44,61,56,46,39,48,53,14,60,76,69,72,45,52,26,25,39,37,36,40,26,38,60,77,39,54,43,58,43,33,41,68,54,18,38,56,52,21,42,74,74,40,64,94,51,16,80,80,40,19,64,61,47,14,48,59,55,58,71,62,41,46,75,94,38,64,67,42,46,60,75,49,47,91,52,48,49,62,36,15,32,54,41,35,30,42,76,59,52,24,27,78,46,40,39,37,39,15,58,52,85,78,75,89,62,98,67,69,44,80,24,58,35,55,78,94,47,61,29,57,57,34,46,66,41,41,54,70,27,68,58,59,77,80,78,64,61,80,61,26,35,37,35,38,37,49,34,28,43,32,45,76,69,46,59,66,79,65,92,58,28,62,56,50,38,49,49,65,62,63,27,69,36,37,38,35,20,43,36,61,71,52,22,67,67,57,28,73,42,85,81,62,47,69,70,54,51,53,54,44,49,51,53,47,53,48,52,43,65,71,46,133

pLDDT: mean 93.54, std 7.2, range [60.06, 98.88]

Radius of gyration: 17.7 Å; Cα contacts (8 Å, |Δi|>4): 454; chains: 1; bounding box: 43×44×54 Å

Secondary structure (DSSP, 8-state):
--HHHHHH--EEEEEETTEEEEEESSGGGHHHHHHHHHHHHTS-EEEEEEESS---PPTTHHHHHHHHHHH-GGGHHHHHHHHHHHHHTT--TT-HHHHHTTGGG--TTSHHHHHHHTTSEEEEEEEESS-----SSSEEEE--GGGTT--SHHHHHHHT--GGGT-SSEEEEEEGGG--SGGGG---TT-HHHHHHHHH-S-EEEE--HHHHHHH-S-TT--HHHHHHHHHHHHHHHHH--